Protein AF-A0A5C7JMJ5-F1 (afdb_monomer)

Radius of gyration: 15.21 Å; Cα contacts (8 Å, |Δi|>4): 411; chains: 1; bounding box: 37×45×38 Å

Solvent-accessible surface area (backbone atoms only — not comparable to full-atom values): 10132 Å² total; per-residue (Å²): 118,66,34,39,42,32,50,31,38,35,39,96,83,65,66,49,70,61,36,31,44,59,37,65,86,56,79,34,52,45,22,53,61,59,45,34,34,69,86,30,64,55,50,50,36,54,42,55,72,16,48,83,34,71,37,30,32,28,24,22,21,61,76,21,73,49,41,94,97,47,95,47,28,62,35,82,58,70,51,74,95,31,57,56,81,73,84,63,84,80,54,70,61,50,50,27,22,45,34,31,70,71,77,40,34,31,34,57,59,84,73,39,54,73,42,79,46,91,88,43,89,88,43,88,38,31,68,30,61,66,53,47,27,14,24,38,45,77,68,77,31,47,50,38,75,80,46,67,63,90,82,64,52,68,30,71,44,41,63,30,36,29,26,22,26,61,59,83,67,87,94,43,46,80,52,90,64,76,70,51,81,128

Sequence (182 aa):
MGQYYKPVILAKNKKTVLSFLYSHAYSNGLKLMEHSWIGNNLVRAFESLIFQNPQIVVWAGDYAEPCNGRKSNVYQRCIDKKEIKPTTELTDTDCRFVVNHTKKEFVDTTKVKQITAKWASGSDFRIHPLPLLTCEGCGQGGGDYFGKDKNKIIGTWARNLISVEPEAPIGYKEISFDLNEE

Mean predicted aligned error: 3.95 Å

Secondary structure (DSSP, 8-state):
-B--EEEEEE-TTSSSEEEE--GGGGT--SSHHHH-BTT-HHHHHHHHHHBTS-EEEEEEESSSPPPTTSSS-SGGG--GGGB--------TTTT-EEEETTTTEEEEGGGSPEEE-TTSTT-EEEB-HHHHHHEESTTSSBTS--SB-TT--TTTTTTEEEEEESSPPTTPEE-----B--

Foldseek 3Di:
DFKFWWKFFADPVLAHTQAIADQVVQPFDGFLQRQQWDPRPRVQQVQVVFQVNWTQIAGEIQPFDPDVPDPHTRVVNRDPVRYDGHPDGDDCLSQQWKAFPQQLEIEGQVQFDFADDPPDDPDRIGGHVVHQQAYGPAPPGPRGQPFDDPVPRGNVCHRTTIHGGSDDDPPGHYDDDHTDDD

pLDDT: mean 92.66, std 9.93, range [47.16, 98.88]

Structure (mmCIF, N/CA/C/O backbone):
data_AF-A0A5C7JMJ5-F1
#
_entry.id   AF-A0A5C7JMJ5-F1
#
loop_
_atom_site.group_PDB
_atom_site.id
_atom_site.type_symbol
_atom_site.label_atom_id
_atom_site.label_alt_id
_atom_site.label_comp_id
_atom_site.label_asym_id
_atom_site.label_entity_id
_atom_site.label_seq_id
_atom_site.pdbx_PDB_ins_code
_atom_site.Cartn_x
_atom_site.Cartn_y
_atom_site.Cartn_z
_atom_site.occupancy
_atom_site.B_iso_or_equiv
_atom_site.auth_seq_id
_atom_site.auth_comp_id
_atom_site.auth_asym_id
_atom_site.auth_atom_id
_atom_site.pdbx_PDB_model_num
ATOM 1 N N . MET A 1 1 ? 21.783 9.127 -3.530 1.00 77.31 1 MET A N 1
ATOM 2 C CA . MET A 1 1 ? 20.780 8.888 -4.593 1.00 77.31 1 MET A CA 1
ATOM 3 C C . MET A 1 1 ? 19.463 8.503 -3.920 1.00 77.31 1 MET A C 1
ATOM 5 O O . MET A 1 1 ? 19.511 8.053 -2.779 1.00 77.31 1 MET A O 1
ATOM 9 N N . GLY A 1 2 ? 18.311 8.803 -4.525 1.00 86.62 2 GLY A N 1
ATOM 10 C CA . GLY A 1 2 ? 16.996 8.531 -3.921 1.00 86.62 2 GLY 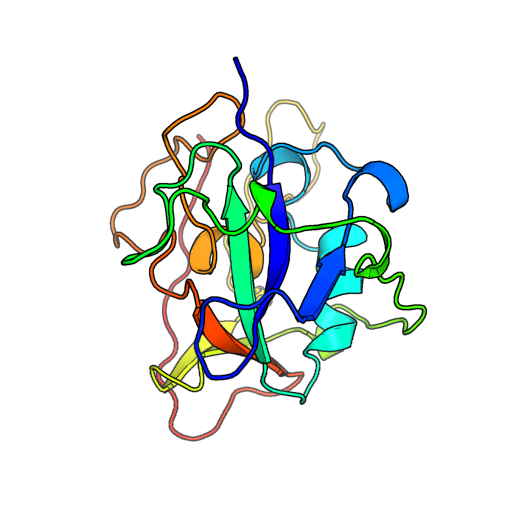A CA 1
ATOM 11 C C . GLY A 1 2 ? 16.448 7.169 -4.334 1.00 86.62 2 GLY A C 1
ATOM 12 O O . GLY A 1 2 ? 16.726 6.746 -5.453 1.00 86.62 2 GLY A O 1
ATOM 13 N N . GLN A 1 3 ? 15.680 6.528 -3.454 1.00 93.44 3 GLN A N 1
ATOM 14 C CA . GLN A 1 3 ? 14.969 5.287 -3.765 1.00 93.44 3 GLN A CA 1
ATOM 15 C C . GLN A 1 3 ? 13.607 5.601 -4.383 1.00 93.44 3 GLN A C 1
ATOM 17 O O . GLN A 1 3 ? 12.908 6.516 -3.943 1.00 93.44 3 GLN A O 1
ATOM 22 N N . TYR A 1 4 ? 13.217 4.835 -5.394 1.00 96.69 4 TYR A N 1
ATOM 23 C CA . TYR A 1 4 ? 11.947 4.986 -6.092 1.00 96.69 4 TYR A CA 1
ATOM 24 C C . TYR A 1 4 ? 10.978 3.876 -5.735 1.00 96.69 4 TYR A C 1
ATOM 26 O O . TYR A 1 4 ? 11.365 2.724 -5.557 1.00 96.69 4 TYR A O 1
ATOM 34 N N . TYR A 1 5 ? 9.695 4.222 -5.700 1.00 98.06 5 TYR A N 1
ATOM 35 C CA . TYR A 1 5 ? 8.632 3.311 -5.323 1.00 98.06 5 TYR A CA 1
ATOM 36 C C . TYR A 1 5 ? 7.563 3.206 -6.395 1.00 98.06 5 TYR A C 1
ATOM 38 O O . TYR A 1 5 ? 7.252 4.164 -7.103 1.00 98.06 5 TYR A O 1
ATOM 46 N N . LYS A 1 6 ? 6.982 2.012 -6.491 1.00 98.31 6 LYS A N 1
ATOM 47 C CA . LYS A 1 6 ? 5.759 1.750 -7.247 1.00 98.31 6 LYS A CA 1
ATOM 48 C C . LYS A 1 6 ? 4.774 1.023 -6.333 1.00 98.31 6 LYS A C 1
ATOM 50 O O . LYS A 1 6 ? 5.172 0.030 -5.723 1.00 98.31 6 LYS A O 1
ATOM 55 N N . PRO A 1 7 ? 3.511 1.456 -6.231 1.00 98.50 7 PRO A N 1
ATOM 56 C CA . PRO A 1 7 ? 2.473 0.654 -5.600 1.00 98.50 7 PRO A CA 1
ATOM 57 C C . PRO A 1 7 ? 2.050 -0.488 -6.527 1.00 98.50 7 PRO A C 1
ATOM 59 O O . PRO A 1 7 ? 1.824 -0.286 -7.723 1.00 98.50 7 PRO A O 1
ATOM 62 N N . VAL A 1 8 ? 1.979 -1.705 -5.992 1.00 98.81 8 VAL A N 1
ATOM 63 C CA . VAL A 1 8 ? 1.857 -2.937 -6.779 1.00 98.81 8 VAL A CA 1
ATOM 64 C C . VAL A 1 8 ? 0.823 -3.881 -6.176 1.00 98.81 8 VAL A C 1
ATOM 66 O O . VAL A 1 8 ? 0.834 -4.143 -4.973 1.00 98.81 8 VAL A O 1
ATOM 69 N N . ILE A 1 9 ? 0.005 -4.479 -7.045 1.00 98.81 9 ILE A N 1
ATOM 70 C CA . ILE A 1 9 ? -0.800 -5.663 -6.732 1.00 98.81 9 ILE A CA 1
ATOM 71 C C . ILE A 1 9 ? -0.051 -6.912 -7.202 1.00 98.81 9 ILE A C 1
ATOM 73 O O . ILE A 1 9 ? 0.390 -7.025 -8.353 1.00 98.81 9 ILE A O 1
ATOM 77 N N . LEU A 1 10 ? 0.098 -7.878 -6.301 1.00 98.50 10 LEU A N 1
ATOM 78 C CA . LEU A 1 10 ? 0.777 -9.145 -6.536 1.00 98.50 10 LEU A CA 1
ATOM 79 C C . LEU A 1 10 ? -0.212 -10.305 -6.683 1.00 98.50 10 LEU A C 1
ATOM 81 O O . LEU A 1 10 ? -1.296 -10.323 -6.109 1.00 98.50 10 LEU A O 1
ATOM 85 N N . ALA A 1 11 ? 0.212 -11.344 -7.399 1.00 98.00 11 ALA A N 1
ATOM 86 C CA . ALA A 1 11 ? -0.498 -12.616 -7.439 1.00 98.00 11 ALA A CA 1
ATOM 87 C C . ALA A 1 11 ? -0.388 -13.361 -6.098 1.00 98.00 11 ALA A C 1
ATOM 89 O O . ALA A 1 11 ? 0.499 -13.084 -5.289 1.00 98.00 11 ALA A O 1
ATOM 90 N N . LYS A 1 12 ? -1.208 -14.407 -5.914 1.00 96.94 12 LYS A N 1
ATOM 91 C CA . LYS A 1 12 ? -1.224 -15.270 -4.710 1.00 96.94 12 LYS A CA 1
ATOM 92 C C . LYS A 1 12 ? 0.148 -15.817 -4.298 1.00 96.94 12 LYS A C 1
ATOM 94 O O . LYS A 1 12 ? 0.401 -16.017 -3.117 1.00 96.94 12 LYS A O 1
ATOM 99 N N . ASN A 1 13 ? 1.062 -16.000 -5.252 1.00 95.19 13 ASN A N 1
ATOM 100 C CA . ASN A 1 13 ? 2.441 -16.422 -4.983 1.00 95.19 13 ASN A CA 1
ATOM 101 C C . ASN A 1 13 ? 3.329 -15.329 -4.348 1.00 95.19 13 ASN A C 1
ATOM 103 O O . ASN A 1 13 ? 4.524 -15.557 -4.161 1.00 95.19 13 ASN A O 1
ATOM 107 N N . LYS A 1 14 ? 2.775 -14.137 -4.086 1.00 96.12 14 LYS A N 1
ATOM 108 C CA . LYS A 1 14 ? 3.422 -12.955 -3.501 1.00 96.12 14 LYS A CA 1
ATOM 109 C C . LYS A 1 14 ? 4.677 -12.482 -4.239 1.00 96.12 14 LYS A C 1
ATOM 111 O O . LYS A 1 14 ? 5.494 -11.784 -3.653 1.00 96.12 14 LYS A O 1
ATOM 116 N N . LYS A 1 15 ? 4.876 -12.852 -5.508 1.00 94.69 15 LYS A N 1
ATOM 117 C CA . LYS A 1 15 ? 6.091 -12.524 -6.287 1.00 94.69 15 LYS A CA 1
ATOM 118 C C . LYS A 1 15 ? 5.784 -12.002 -7.688 1.00 94.69 15 LYS A C 1
ATOM 120 O O . LYS A 1 15 ? 6.554 -11.207 -8.232 1.00 94.69 15 LYS A O 1
ATOM 125 N N . THR A 1 16 ? 4.719 -12.486 -8.316 1.00 96.06 16 THR A N 1
ATOM 126 C CA . THR A 1 16 ? 4.314 -12.063 -9.660 1.00 96.06 16 THR A CA 1
ATOM 127 C C . THR A 1 16 ? 3.547 -10.748 -9.577 1.00 96.06 16 THR A C 1
ATOM 129 O O . THR A 1 16 ? 2.504 -10.699 -8.941 1.00 96.06 16 THR A O 1
ATOM 132 N N . VAL A 1 17 ? 4.057 -9.711 -10.244 1.00 97.94 17 VAL A N 1
ATOM 133 C CA . VAL A 1 17 ? 3.361 -8.428 -10.441 1.00 97.94 17 VAL A CA 1
ATOM 134 C C . VAL A 1 17 ? 2.138 -8.667 -11.321 1.00 97.94 17 VAL A C 1
ATOM 136 O O . VAL A 1 17 ? 2.303 -9.203 -12.422 1.00 97.94 17 VAL A O 1
ATOM 139 N N . LEU A 1 18 ? 0.950 -8.298 -10.850 1.00 98.12 18 LEU A N 1
ATOM 140 C CA . LEU A 1 18 ? -0.273 -8.286 -11.654 1.00 98.12 18 LEU A CA 1
ATOM 141 C C . LEU A 1 18 ? -0.466 -6.914 -12.286 1.00 98.12 18 LEU A C 1
ATOM 143 O O . LEU A 1 18 ? -0.559 -6.823 -13.507 1.00 98.12 18 LEU A O 1
ATOM 147 N N . SER A 1 19 ? -0.414 -5.870 -11.465 1.00 98.06 19 SER A N 1
ATOM 148 C CA . SER A 1 19 ? -0.549 -4.482 -11.892 1.00 98.06 19 SER A CA 1
ATOM 149 C C . SER A 1 19 ? 0.218 -3.539 -10.969 1.00 98.06 19 SER A C 1
ATOM 151 O O . SER A 1 19 ? 0.572 -3.909 -9.846 1.00 98.06 19 SER A O 1
ATOM 153 N N . PHE A 1 20 ? 0.506 -2.334 -11.453 1.00 98.50 20 PHE A N 1
ATOM 154 C CA . PHE A 1 20 ? 1.113 -1.259 -10.667 1.00 98.50 20 PHE A CA 1
ATOM 155 C C . PHE A 1 20 ? 0.661 0.112 -11.179 1.00 98.50 20 PHE A C 1
ATOM 157 O O . PHE A 1 20 ? 0.190 0.220 -12.311 1.00 98.50 20 PHE A O 1
ATOM 164 N N . LEU A 1 21 ? 0.829 1.151 -10.360 1.00 98.06 21 LEU A N 1
ATOM 165 C CA . LEU A 1 21 ? 0.682 2.547 -10.792 1.00 98.06 21 LEU A CA 1
ATOM 166 C C . LEU A 1 21 ? 2.056 3.216 -10.878 1.00 98.06 21 LEU A C 1
ATOM 168 O O . LEU A 1 21 ? 2.991 2.858 -10.159 1.00 98.06 21 LEU A O 1
ATOM 172 N N . TYR A 1 22 ? 2.169 4.209 -11.755 1.00 97.00 22 TYR A N 1
ATOM 173 C CA . TYR A 1 22 ? 3.376 5.009 -11.928 1.00 97.00 22 TYR A CA 1
ATOM 174 C C . TYR A 1 22 ? 3.148 6.448 -11.453 1.00 97.00 22 TYR A C 1
ATOM 176 O O . TYR A 1 22 ? 2.272 7.135 -11.972 1.00 97.00 22 TYR A O 1
ATOM 184 N N . SER A 1 23 ? 3.938 6.923 -10.485 1.00 94.81 23 SER A N 1
ATOM 185 C CA . SER A 1 23 ? 3.689 8.196 -9.786 1.00 94.81 23 SER A CA 1
ATOM 186 C C . SER A 1 23 ? 3.631 9.425 -10.698 1.00 94.81 23 SER A C 1
ATOM 188 O O . SER A 1 23 ? 2.765 10.280 -10.507 1.00 94.81 23 SER A O 1
ATOM 190 N N . HIS A 1 24 ? 4.475 9.503 -11.736 1.00 93.94 24 HIS A N 1
ATOM 191 C CA . HIS A 1 24 ? 4.445 10.641 -12.666 1.00 93.94 24 HIS A CA 1
ATOM 192 C C . HIS A 1 24 ? 3.161 10.698 -13.505 1.00 93.94 24 HIS A C 1
ATOM 194 O O . HIS A 1 24 ? 2.785 11.783 -13.936 1.00 93.94 24 HIS A O 1
ATOM 200 N N . ALA A 1 25 ? 2.444 9.581 -13.690 1.00 94.00 25 ALA A N 1
ATOM 201 C CA . ALA A 1 25 ? 1.128 9.606 -14.335 1.00 94.00 25 ALA A CA 1
ATOM 202 C C . ALA A 1 25 ? 0.082 10.390 -13.513 1.00 94.00 25 ALA A C 1
ATOM 204 O O . ALA A 1 25 ? -0.968 10.737 -14.043 1.00 94.00 25 ALA A O 1
ATOM 205 N N . TYR A 1 26 ? 0.391 10.685 -12.247 1.00 95.00 26 TYR A N 1
ATOM 206 C CA . TYR A 1 26 ? -0.436 11.436 -11.304 1.00 95.00 26 TYR A CA 1
ATOM 207 C C . TYR A 1 26 ? 0.241 12.735 -10.843 1.00 95.00 26 TYR A C 1
ATOM 209 O O . TYR A 1 26 ? -0.167 13.304 -9.835 1.00 95.00 26 TYR A O 1
ATOM 217 N N . SER A 1 27 ? 1.290 13.196 -11.536 1.00 94.94 27 SER A N 1
ATOM 218 C CA . SER A 1 27 ? 2.072 14.385 -11.157 1.00 94.94 27 SER A CA 1
ATOM 219 C C . SER A 1 27 ? 2.710 14.303 -9.759 1.00 94.94 27 SER A C 1
ATOM 221 O O . SER A 1 27 ? 2.877 15.319 -9.091 1.00 94.94 27 SER A O 1
ATOM 223 N N . ASN A 1 28 ? 3.081 13.097 -9.314 1.00 94.69 28 ASN A N 1
ATOM 224 C CA . ASN A 1 28 ? 3.746 12.865 -8.028 1.00 94.69 28 ASN A CA 1
ATOM 225 C C . ASN A 1 28 ? 5.204 12.456 -8.189 1.00 94.69 28 ASN A C 1
ATOM 227 O O . ASN A 1 28 ? 5.557 11.768 -9.146 1.00 94.69 28 ASN A O 1
ATOM 231 N N . GLY A 1 29 ? 6.017 12.779 -7.183 1.00 94.00 29 GLY A N 1
ATOM 232 C CA . GLY A 1 29 ? 7.375 12.262 -7.065 1.00 94.00 29 GLY A CA 1
ATOM 233 C C . GLY A 1 29 ? 7.427 10.743 -6.851 1.00 94.00 29 GLY A C 1
ATOM 234 O O . GLY A 1 29 ? 6.461 10.105 -6.415 1.00 94.00 29 GLY A O 1
ATOM 235 N N . LEU A 1 30 ? 8.566 10.145 -7.199 1.00 94.50 30 LEU A N 1
ATOM 236 C CA . LEU A 1 30 ? 8.779 8.696 -7.155 1.00 94.50 30 LEU A CA 1
ATOM 237 C C . LEU A 1 30 ? 9.229 8.190 -5.784 1.00 94.50 30 LEU A C 1
ATOM 239 O O . LEU A 1 30 ? 9.136 6.988 -5.534 1.00 94.50 30 LEU A O 1
ATOM 243 N N . LYS A 1 31 ? 9.739 9.058 -4.909 1.00 95.25 31 LYS A N 1
ATOM 244 C CA . LYS A 1 31 ? 10.222 8.642 -3.587 1.00 95.25 31 LYS A CA 1
ATOM 245 C C . LYS A 1 31 ? 9.052 8.472 -2.628 1.00 95.25 31 LYS A C 1
ATOM 247 O O . LYS A 1 31 ? 8.020 9.115 -2.801 1.00 95.25 31 LYS A O 1
ATOM 252 N N . LEU A 1 32 ? 9.215 7.620 -1.617 1.00 95.31 32 LEU A N 1
ATOM 253 C CA . LEU A 1 32 ? 8.123 7.197 -0.737 1.00 95.31 32 LEU A CA 1
ATOM 254 C C . LEU A 1 32 ? 7.359 8.386 -0.151 1.00 95.31 32 LEU A C 1
ATOM 256 O O . LEU A 1 32 ? 6.141 8.481 -0.297 1.00 95.31 32 LEU A O 1
ATOM 260 N N . MET A 1 33 ? 8.074 9.328 0.461 1.00 93.50 33 MET A N 1
ATOM 261 C CA . MET A 1 33 ? 7.445 10.449 1.160 1.00 93.50 33 MET A CA 1
ATOM 262 C C . MET A 1 33 ? 6.906 11.535 0.219 1.00 93.50 33 MET A C 1
ATOM 264 O O . MET A 1 33 ? 6.073 12.334 0.636 1.00 93.50 33 MET A O 1
ATOM 268 N N . GLU A 1 34 ? 7.275 11.524 -1.067 1.00 93.06 34 GLU A N 1
ATOM 269 C CA . GLU A 1 34 ? 6.775 12.491 -2.060 1.00 93.06 34 GLU A CA 1
ATOM 270 C C . GLU A 1 34 ? 5.288 12.264 -2.411 1.00 93.06 34 GLU A C 1
ATOM 272 O O . GLU A 1 34 ? 4.648 13.156 -2.964 1.00 93.06 34 GLU A O 1
ATOM 277 N N . HIS A 1 35 ? 4.717 11.101 -2.067 1.00 94.25 35 HIS A N 1
ATOM 278 C CA . HIS A 1 35 ? 3.297 10.782 -2.286 1.00 94.25 35 HIS A CA 1
ATOM 279 C C . HIS A 1 35 ? 2.590 10.138 -1.079 1.00 94.25 35 HIS A C 1
ATOM 281 O O . HIS A 1 35 ? 1.418 9.785 -1.172 1.00 94.25 35 HIS A O 1
ATOM 287 N N . SER A 1 36 ? 3.260 9.980 0.067 1.00 94.62 36 SER A N 1
ATOM 288 C CA . SER A 1 36 ? 2.699 9.278 1.235 1.00 94.62 36 SER A CA 1
ATOM 289 C C . SER A 1 36 ? 1.863 10.176 2.149 1.00 94.62 36 SER A C 1
ATOM 291 O O . SER A 1 36 ? 2.162 10.314 3.335 1.00 94.62 36 SER A O 1
ATOM 293 N N . TRP A 1 37 ? 0.795 10.778 1.623 1.00 92.94 37 TRP A N 1
ATOM 294 C CA . TRP A 1 37 ? -0.057 11.693 2.389 1.00 92.94 37 TRP A CA 1
ATOM 295 C C . TRP A 1 37 ? -1.553 11.562 2.111 1.00 92.94 37 TRP A C 1
ATOM 297 O O . TRP A 1 37 ? -1.966 11.161 1.026 1.00 92.94 37 TRP A O 1
ATOM 307 N N . ILE A 1 38 ? -2.372 11.833 3.132 1.00 92.38 38 ILE A N 1
ATOM 308 C CA . ILE A 1 38 ? -3.838 11.737 3.056 1.00 92.38 38 ILE A CA 1
ATOM 309 C C . ILE A 1 38 ? -4.372 12.771 2.062 1.00 92.38 38 ILE A C 1
ATOM 311 O O . ILE A 1 38 ? -4.121 13.960 2.229 1.00 92.38 38 ILE A O 1
ATOM 315 N N . GLY A 1 39 ? -5.124 12.321 1.055 1.00 90.00 39 GLY A N 1
ATOM 316 C CA . GLY A 1 39 ? -5.601 13.158 -0.053 1.00 90.00 39 GLY A CA 1
ATOM 317 C C . GLY A 1 39 ? -4.704 13.117 -1.297 1.00 90.00 39 GLY A C 1
ATOM 318 O O . GLY A 1 39 ? -5.032 13.732 -2.310 1.00 90.00 39 GLY A O 1
ATOM 319 N N . ASN A 1 40 ? -3.592 12.373 -1.260 1.00 94.00 40 ASN A N 1
ATOM 320 C CA . ASN A 1 40 ? -2.738 12.188 -2.426 1.00 94.00 40 ASN A CA 1
ATOM 321 C C . ASN A 1 40 ? -3.478 11.433 -3.544 1.00 94.00 40 ASN A C 1
ATOM 323 O O . ASN A 1 40 ? -3.990 10.334 -3.331 1.00 94.00 40 ASN A O 1
ATOM 327 N N . ASN A 1 41 ? -3.484 11.986 -4.757 1.00 95.62 41 ASN A N 1
ATOM 328 C CA . ASN A 1 41 ? -4.200 11.421 -5.905 1.00 95.62 41 ASN A CA 1
ATOM 329 C C . ASN A 1 41 ? -3.630 10.076 -6.403 1.00 95.62 41 ASN A C 1
ATOM 331 O O . ASN A 1 41 ? -4.410 9.237 -6.842 1.00 95.62 41 ASN A O 1
ATOM 335 N N . LEU A 1 42 ? -2.316 9.820 -6.309 1.00 97.38 42 LEU A N 1
ATOM 336 C CA . LEU A 1 42 ? -1.740 8.502 -6.624 1.00 97.38 42 LEU A CA 1
ATOM 337 C C . LEU A 1 42 ? -2.207 7.454 -5.612 1.00 97.38 42 LEU A C 1
ATOM 339 O O . LEU A 1 42 ? -2.590 6.350 -6.003 1.00 97.38 42 LEU A O 1
ATOM 343 N N . VAL A 1 43 ? -2.163 7.785 -4.318 1.00 97.62 43 VAL A N 1
ATOM 344 C CA . VAL A 1 43 ? -2.598 6.860 -3.263 1.00 97.62 43 VAL A CA 1
ATOM 345 C C . VAL A 1 43 ? -4.094 6.593 -3.387 1.00 97.62 43 VAL A C 1
ATOM 347 O O . VAL A 1 43 ? -4.478 5.431 -3.443 1.00 97.62 43 VAL A O 1
ATOM 350 N N . ARG A 1 44 ? -4.915 7.634 -3.571 1.00 97.12 44 ARG A N 1
ATOM 351 C CA . ARG A 1 44 ? -6.362 7.527 -3.823 1.00 97.12 44 ARG A CA 1
ATOM 352 C C . ARG A 1 44 ? -6.677 6.661 -5.046 1.00 97.12 44 ARG A C 1
ATOM 354 O O . ARG A 1 44 ? -7.558 5.804 -4.996 1.00 97.12 44 ARG A O 1
ATOM 361 N N . ALA A 1 45 ? -5.934 6.841 -6.137 1.00 97.81 45 ALA A N 1
ATOM 362 C CA . ALA A 1 45 ? -6.074 6.010 -7.325 1.00 97.81 45 ALA A CA 1
ATOM 363 C C . ALA A 1 45 ? -5.753 4.540 -7.017 1.00 97.81 45 ALA A C 1
ATOM 365 O O . ALA A 1 45 ? -6.504 3.652 -7.415 1.00 97.81 45 ALA A O 1
ATOM 366 N N . PHE A 1 46 ? -4.685 4.260 -6.266 1.00 98.50 46 PHE A N 1
ATOM 367 C CA . PHE A 1 46 ? -4.361 2.892 -5.863 1.00 98.50 46 PHE A CA 1
ATOM 368 C C . PHE A 1 46 ? -5.415 2.287 -4.926 1.00 98.50 46 PHE A C 1
ATOM 370 O O . PHE A 1 46 ? -5.787 1.128 -5.092 1.00 98.50 46 PHE A O 1
ATOM 377 N N . GLU A 1 47 ? -5.926 3.070 -3.977 1.00 98.50 47 GLU A N 1
ATOM 378 C CA . GLU A 1 47 ? -7.003 2.678 -3.067 1.00 98.50 47 GLU A CA 1
ATOM 379 C C . GLU A 1 47 ? -8.250 2.211 -3.816 1.00 98.50 47 GLU A C 1
ATOM 381 O O . GLU A 1 47 ? -8.836 1.202 -3.438 1.00 98.50 47 GLU A O 1
ATOM 386 N N . SER A 1 48 ? -8.597 2.851 -4.936 1.00 98.06 48 SER A N 1
ATOM 387 C CA . SER A 1 48 ? -9.739 2.429 -5.758 1.00 98.06 48 SER A CA 1
ATOM 388 C C . SER A 1 48 ? -9.648 0.996 -6.292 1.00 98.06 48 SER A C 1
ATOM 390 O O . SER A 1 48 ? -10.668 0.357 -6.535 1.00 98.06 48 SER A O 1
ATOM 392 N N . LEU A 1 49 ? -8.436 0.449 -6.421 1.00 98.25 49 LEU A N 1
ATOM 393 C CA . LEU A 1 49 ? -8.224 -0.936 -6.846 1.00 98.25 49 LEU A CA 1
ATOM 394 C C . LEU A 1 49 ? -8.491 -1.947 -5.728 1.00 98.25 49 LEU A C 1
ATOM 396 O O . LEU A 1 49 ? -8.708 -3.130 -6.006 1.00 98.25 49 LEU A O 1
ATOM 400 N N . ILE A 1 50 ? -8.417 -1.492 -4.476 1.00 98.56 50 ILE A N 1
ATOM 401 C CA . ILE A 1 50 ? -8.498 -2.321 -3.270 1.00 98.56 50 ILE A CA 1
ATOM 402 C C . ILE A 1 50 ? -9.676 -1.942 -2.363 1.00 98.56 50 ILE A C 1
ATOM 404 O O . ILE A 1 50 ? -9.826 -2.510 -1.282 1.00 98.56 50 ILE A O 1
ATOM 408 N N . PHE A 1 51 ? -10.517 -1.001 -2.788 1.00 98.50 51 PHE A N 1
ATOM 409 C CA . PHE A 1 51 ? -11.729 -0.601 -2.084 1.00 98.50 51 PHE A CA 1
ATOM 410 C C . PHE A 1 51 ? -12.713 -1.767 -2.030 1.00 98.50 51 PHE A C 1
ATOM 412 O O . PHE A 1 51 ? -13.139 -2.270 -3.071 1.00 98.50 51 PHE A O 1
ATOM 419 N N . GLN A 1 52 ? -12.990 -2.246 -0.813 1.00 97.94 52 GLN A N 1
ATOM 420 C CA . GLN A 1 52 ? -13.811 -3.436 -0.531 1.00 97.94 52 GLN A CA 1
ATOM 421 C C . GLN A 1 52 ? -13.404 -4.683 -1.336 1.00 97.94 52 GLN A C 1
ATOM 423 O O . GLN A 1 52 ? -14.183 -5.613 -1.555 1.00 97.94 52 GLN A O 1
ATOM 428 N N . ASN A 1 53 ? -12.155 -4.705 -1.802 1.00 98.00 53 ASN A N 1
ATOM 429 C CA . ASN A 1 53 ? -11.612 -5.720 -2.687 1.00 98.00 53 ASN A CA 1
ATOM 430 C C . ASN A 1 53 ? -10.204 -6.081 -2.204 1.00 98.00 53 ASN A C 1
ATOM 432 O O . ASN A 1 53 ? -9.223 -5.513 -2.683 1.00 98.00 53 ASN A O 1
ATOM 436 N N . PRO A 1 54 ? -10.069 -7.010 -1.246 1.00 98.44 54 PRO A N 1
ATOM 437 C CA . PRO A 1 54 ? -8.775 -7.329 -0.659 1.00 98.44 54 PRO A CA 1
ATOM 438 C C . PRO A 1 54 ? -7.764 -7.858 -1.690 1.00 98.44 54 PRO A C 1
ATOM 440 O O . PRO A 1 54 ? -8.005 -8.870 -2.352 1.00 98.44 54 PRO A O 1
ATOM 443 N N . GLN A 1 55 ? -6.595 -7.219 -1.793 1.00 98.81 55 GLN A N 1
ATOM 444 C CA . GLN A 1 55 ? -5.522 -7.573 -2.736 1.00 98.81 55 GLN A CA 1
ATOM 445 C C . GLN A 1 55 ? -4.170 -7.737 -2.039 1.00 98.81 55 GLN A C 1
ATOM 447 O O . GLN A 1 55 ? -3.948 -7.230 -0.946 1.00 98.81 55 GLN A O 1
ATOM 452 N N . ILE A 1 56 ? -3.231 -8.457 -2.662 1.00 98.81 56 ILE A N 1
ATOM 453 C CA . ILE A 1 56 ? -1.874 -8.594 -2.113 1.00 98.81 56 ILE A CA 1
ATOM 454 C C . ILE A 1 56 ? -1.066 -7.359 -2.504 1.00 98.81 56 ILE A C 1
ATOM 456 O O . ILE A 1 56 ? -0.596 -7.266 -3.637 1.00 98.81 56 ILE A O 1
ATOM 460 N N . VAL A 1 57 ? -0.896 -6.432 -1.565 1.00 98.75 57 VAL A N 1
ATOM 461 C CA . VAL A 1 57 ? -0.326 -5.102 -1.826 1.00 98.75 57 VAL A CA 1
ATOM 462 C C . VAL A 1 57 ? 1.139 -5.021 -1.413 1.00 98.75 57 VAL A C 1
ATOM 464 O O . VAL A 1 57 ? 1.550 -5.579 -0.393 1.00 98.75 57 VAL A O 1
ATOM 467 N N . VAL A 1 58 ? 1.938 -4.302 -2.199 1.00 98.62 58 VAL A N 1
ATOM 468 C CA . VAL A 1 58 ? 3.276 -3.856 -1.802 1.00 98.62 58 VAL A CA 1
ATOM 469 C C . VAL A 1 58 ? 3.607 -2.498 -2.420 1.00 98.62 58 VAL A C 1
ATOM 471 O O . VAL A 1 58 ? 3.378 -2.283 -3.608 1.00 98.62 58 VAL A O 1
ATOM 474 N N . TRP A 1 59 ? 4.196 -1.604 -1.630 1.00 98.56 59 TRP A N 1
ATOM 475 C CA . TRP A 1 59 ? 4.893 -0.418 -2.124 1.00 98.56 59 TRP A CA 1
ATOM 476 C C . TRP A 1 59 ? 6.342 -0.808 -2.429 1.00 98.56 59 TRP A C 1
ATOM 478 O O . TRP A 1 59 ? 7.214 -0.822 -1.563 1.00 98.56 59 TRP A O 1
ATOM 488 N N . ALA A 1 60 ? 6.595 -1.245 -3.655 1.00 98.19 60 ALA A N 1
ATOM 489 C CA . ALA A 1 60 ? 7.871 -1.835 -4.027 1.00 98.19 60 ALA A CA 1
ATOM 490 C C . ALA A 1 60 ? 8.936 -0.752 -4.218 1.00 98.19 60 ALA A C 1
ATOM 492 O O . ALA A 1 60 ? 8.784 0.057 -5.128 1.00 98.19 60 ALA A O 1
ATOM 493 N N . GLY A 1 61 ? 10.000 -0.767 -3.413 1.00 97.88 61 GLY A N 1
ATOM 494 C CA . GLY A 1 61 ? 11.193 0.059 -3.607 1.00 97.88 61 GLY A CA 1
ATOM 495 C C . GLY A 1 61 ? 12.170 -0.534 -4.626 1.00 97.88 61 GLY A C 1
ATOM 496 O O . GLY A 1 61 ? 12.297 -1.758 -4.730 1.00 97.88 61 GLY A O 1
ATOM 497 N N . ASP A 1 62 ? 12.876 0.308 -5.380 1.00 96.94 62 ASP A N 1
ATOM 498 C CA . ASP A 1 62 ? 13.853 -0.134 -6.381 1.00 96.94 62 ASP A CA 1
ATOM 499 C C . ASP A 1 62 ? 15.169 -0.644 -5.783 1.00 96.94 62 ASP A C 1
ATOM 501 O O . ASP A 1 62 ? 15.791 -1.510 -6.405 1.00 96.94 62 ASP A O 1
ATOM 505 N N . TYR A 1 63 ? 15.538 -0.223 -4.567 1.00 95.88 63 TYR A N 1
ATOM 506 C CA . TYR A 1 63 ? 16.678 -0.800 -3.832 1.00 95.88 63 TYR A CA 1
ATOM 507 C C . TYR A 1 63 ? 16.289 -1.986 -2.943 1.00 95.88 63 TYR A C 1
ATOM 509 O O . TYR A 1 63 ? 17.160 -2.632 -2.374 1.00 95.88 63 TYR A O 1
ATOM 517 N N . ALA A 1 64 ? 14.999 -2.335 -2.855 1.00 96.12 64 ALA A N 1
ATOM 518 C CA . ALA A 1 64 ? 14.566 -3.486 -2.072 1.00 96.12 64 ALA A CA 1
ATOM 519 C C . ALA A 1 64 ? 15.278 -4.777 -2.512 1.00 96.12 64 ALA A C 1
ATOM 521 O O . ALA A 1 64 ? 15.552 -4.986 -3.699 1.00 96.12 64 ALA A O 1
ATOM 522 N N . GLU A 1 65 ? 15.502 -5.678 -1.557 1.00 94.88 65 GLU A N 1
ATOM 523 C CA . GLU A 1 65 ? 16.161 -6.956 -1.812 1.00 94.88 65 GLU A CA 1
ATOM 524 C C . GLU A 1 65 ? 15.428 -7.791 -2.881 1.00 94.88 65 GLU A C 1
ATOM 526 O O . GLU A 1 65 ? 14.187 -7.775 -2.971 1.00 94.88 65 GLU A O 1
ATOM 531 N N . PRO A 1 66 ? 16.159 -8.574 -3.695 1.00 95.19 66 PRO A N 1
ATOM 532 C CA . PRO A 1 66 ? 15.550 -9.522 -4.611 1.00 95.19 66 PRO A CA 1
ATOM 533 C C . PRO A 1 66 ? 14.601 -10.489 -3.899 1.00 95.19 66 PRO A C 1
ATOM 535 O O . PRO A 1 66 ? 14.829 -10.941 -2.777 1.00 95.19 66 PRO A O 1
ATOM 538 N N . CYS A 1 67 ? 13.518 -10.875 -4.575 1.00 91.38 67 CYS A N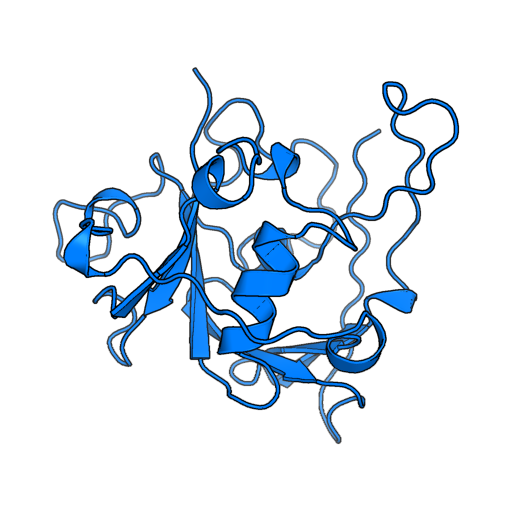 1
ATOM 539 C CA . CYS A 1 67 ? 12.619 -11.872 -3.999 1.00 91.38 67 CYS A CA 1
ATOM 540 C C . CYS A 1 67 ? 13.327 -13.226 -3.892 1.00 91.38 67 CYS A C 1
ATOM 542 O O . CYS A 1 67 ? 13.953 -13.658 -4.856 1.00 91.38 67 CYS A O 1
ATOM 544 N N . ASN A 1 68 ? 13.110 -13.957 -2.793 1.00 89.00 68 ASN A N 1
ATOM 545 C CA . ASN A 1 68 ? 13.681 -15.294 -2.614 1.00 89.00 68 ASN A CA 1
ATOM 546 C C . ASN A 1 68 ? 13.452 -16.191 -3.853 1.00 89.00 68 ASN A C 1
ATOM 548 O O . ASN A 1 68 ? 12.314 -16.343 -4.328 1.00 89.00 68 ASN A O 1
ATOM 552 N N . GLY A 1 69 ? 14.536 -16.767 -4.378 1.00 89.50 69 GLY A N 1
ATOM 553 C CA . GLY A 1 69 ? 14.551 -17.580 -5.595 1.00 89.50 69 GLY A CA 1
ATOM 554 C C . GLY A 1 69 ? 14.499 -16.782 -6.905 1.00 89.50 69 GLY A C 1
ATOM 555 O O . GLY A 1 69 ? 14.169 -17.349 -7.944 1.00 89.50 69 GLY A O 1
ATOM 556 N N . ARG A 1 70 ? 14.762 -15.469 -6.885 1.00 91.06 70 ARG A N 1
ATOM 557 C CA . ARG A 1 70 ? 14.838 -14.603 -8.073 1.00 91.06 70 ARG A CA 1
ATOM 558 C C . ARG A 1 70 ? 16.016 -13.638 -7.960 1.00 91.06 70 ARG A C 1
ATOM 560 O O . ARG A 1 70 ? 16.361 -13.202 -6.874 1.00 91.06 70 ARG A O 1
ATOM 567 N N . LYS A 1 71 ? 16.576 -13.246 -9.108 1.00 93.56 71 LYS A N 1
ATOM 568 C CA . LYS A 1 71 ? 17.631 -12.217 -9.202 1.00 93.56 71 LYS A CA 1
ATOM 569 C C . LYS A 1 71 ? 17.097 -10.778 -9.168 1.00 93.56 71 LYS A C 1
ATOM 571 O O . LYS A 1 71 ? 17.886 -9.848 -9.207 1.00 93.56 71 LYS A O 1
ATOM 576 N N . SER A 1 72 ? 15.774 -10.600 -9.151 1.00 95.06 72 SER A N 1
ATOM 577 C CA . SER A 1 72 ? 15.123 -9.288 -9.191 1.00 95.06 72 SER A CA 1
ATOM 578 C C . SER A 1 72 ? 14.171 -9.062 -8.023 1.00 95.06 72 SER A C 1
ATOM 580 O O . SER A 1 72 ? 13.556 -10.007 -7.504 1.00 95.06 72 SER A O 1
ATOM 582 N N . ASN A 1 73 ? 13.994 -7.799 -7.644 1.00 96.44 73 ASN A N 1
ATOM 583 C CA . ASN A 1 73 ? 12.967 -7.365 -6.696 1.00 96.44 73 ASN A CA 1
ATOM 584 C C . ASN A 1 73 ? 11.615 -7.126 -7.401 1.00 96.44 73 ASN A C 1
ATOM 586 O O . ASN A 1 73 ? 11.433 -7.473 -8.574 1.00 96.44 73 ASN A O 1
ATOM 590 N N . VAL A 1 74 ? 10.607 -6.640 -6.670 1.00 97.56 74 VAL A N 1
ATOM 591 C CA . VAL A 1 74 ? 9.270 -6.389 -7.240 1.00 97.56 74 VAL A CA 1
ATOM 592 C C . VAL A 1 74 ? 9.281 -5.192 -8.189 1.00 97.56 74 VAL A C 1
ATOM 594 O O . VAL A 1 74 ? 8.707 -5.295 -9.276 1.00 97.56 74 VAL A O 1
ATOM 597 N N . TYR A 1 75 ? 9.963 -4.106 -7.823 1.00 97.31 75 TYR A N 1
ATOM 598 C CA . TYR A 1 75 ? 10.027 -2.879 -8.616 1.00 97.31 75 TYR A CA 1
ATOM 599 C C . TYR A 1 75 ? 10.557 -3.152 -10.028 1.00 97.31 75 TYR A C 1
ATOM 601 O O . TYR A 1 75 ? 9.911 -2.809 -11.017 1.00 97.31 75 TYR A O 1
ATOM 609 N N . GLN A 1 76 ? 11.672 -3.881 -10.131 1.00 96.69 76 GLN A N 1
ATOM 610 C CA . GLN A 1 76 ? 12.316 -4.250 -11.398 1.00 96.69 76 GLN A CA 1
ATOM 611 C C . GLN A 1 76 ? 11.428 -5.100 -12.323 1.00 96.69 76 GLN A C 1
ATOM 613 O O . GLN A 1 76 ? 11.713 -5.234 -13.510 1.00 96.69 76 GLN A O 1
ATOM 618 N N . ARG A 1 77 ? 10.354 -5.707 -11.802 1.00 96.12 77 ARG A N 1
ATOM 619 C CA . ARG A 1 77 ? 9.408 -6.525 -12.581 1.00 96.12 77 ARG A CA 1
ATOM 620 C C . ARG A 1 77 ? 8.131 -5.781 -12.976 1.00 96.12 77 ARG A C 1
ATOM 622 O O . ARG A 1 77 ? 7.245 -6.391 -13.584 1.00 96.12 77 ARG A O 1
ATOM 629 N N . CYS A 1 78 ? 8.021 -4.502 -12.630 1.00 96.00 78 CYS A N 1
ATOM 630 C CA . CYS A 1 78 ? 6.943 -3.624 -13.069 1.00 96.00 78 CYS A CA 1
ATOM 631 C C . CYS A 1 78 ? 7.216 -3.168 -14.508 1.00 96.00 78 CYS A C 1
ATOM 633 O O . CYS A 1 78 ? 7.881 -2.160 -14.727 1.00 96.00 78 CYS A O 1
ATOM 635 N N . ILE A 1 79 ? 6.736 -3.962 -15.465 1.00 93.19 79 ILE A N 1
ATOM 636 C CA . ILE A 1 79 ? 6.848 -3.721 -16.911 1.00 93.19 79 ILE A CA 1
ATOM 637 C C . ILE A 1 79 ? 5.627 -2.960 -17.434 1.00 93.19 79 ILE A C 1
ATOM 639 O O . ILE A 1 79 ? 4.512 -3.324 -17.075 1.00 93.19 79 ILE A O 1
ATOM 643 N N . ASP A 1 80 ? 5.818 -1.989 -18.325 1.00 88.00 80 ASP A N 1
ATOM 644 C CA . ASP A 1 80 ? 4.808 -0.993 -18.741 1.00 88.00 80 ASP A CA 1
ATOM 645 C C . ASP A 1 80 ? 3.436 -1.571 -19.109 1.00 88.00 80 ASP A C 1
ATOM 647 O O . ASP A 1 80 ? 2.408 -1.023 -18.735 1.00 88.00 80 ASP A O 1
ATOM 651 N N . LYS A 1 81 ? 3.385 -2.752 -19.737 1.00 92.31 81 LYS A N 1
ATOM 652 C CA . LYS A 1 81 ? 2.118 -3.436 -20.070 1.00 92.31 81 LYS A CA 1
ATOM 653 C C . LYS A 1 81 ? 1.236 -3.811 -18.865 1.00 92.31 81 LYS A C 1
ATOM 655 O O . LYS A 1 81 ? 0.133 -4.310 -19.056 1.00 92.31 81 LYS A O 1
ATOM 660 N N . LYS A 1 82 ? 1.760 -3.698 -17.644 1.00 93.62 82 LYS A N 1
ATOM 661 C CA . LYS A 1 82 ? 1.052 -3.940 -16.377 1.00 93.62 82 LYS A CA 1
ATOM 662 C C . LYS A 1 82 ? 0.742 -2.647 -15.624 1.00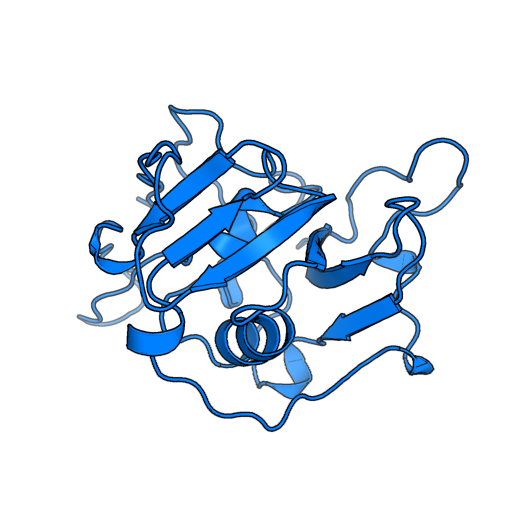 93.62 82 LYS A C 1
ATOM 664 O O . LYS A 1 82 ? 0.179 -2.719 -14.532 1.00 93.62 82 LYS A O 1
ATOM 669 N N . GLU A 1 83 ? 1.148 -1.497 -16.153 1.00 96.62 83 GLU A N 1
ATOM 670 C CA . GLU A 1 83 ? 0.718 -0.216 -15.612 1.00 96.62 83 GLU A CA 1
ATOM 671 C C . GLU A 1 83 ? -0.791 -0.087 -15.813 1.00 96.62 83 GLU A C 1
ATOM 673 O O . GLU A 1 83 ? -1.311 -0.385 -16.890 1.00 96.62 83 GLU A O 1
ATOM 678 N N . ILE A 1 84 ? -1.497 0.343 -14.772 1.00 97.06 84 ILE A N 1
ATOM 679 C CA . ILE A 1 84 ? -2.929 0.627 -14.846 1.00 97.06 84 ILE A CA 1
ATOM 680 C C . ILE A 1 84 ? -3.222 2.029 -14.324 1.00 97.06 84 ILE A C 1
ATOM 682 O O . ILE A 1 84 ? -2.518 2.557 -13.461 1.00 97.06 84 ILE A O 1
ATOM 686 N N . LYS A 1 85 ? -4.285 2.626 -14.861 1.00 95.69 85 LYS A N 1
ATOM 687 C CA . LYS A 1 85 ? -4.756 3.969 -14.517 1.00 95.69 85 LYS A CA 1
ATOM 688 C C . LYS A 1 85 ? -6.235 3.886 -14.148 1.00 95.69 85 LYS A C 1
ATOM 690 O O . LYS A 1 85 ? -7.074 4.028 -15.037 1.00 95.69 85 LYS A O 1
ATOM 695 N N . PRO A 1 86 ? -6.564 3.530 -12.895 1.00 93.62 86 PRO A N 1
ATOM 696 C CA . PRO A 1 86 ? -7.950 3.505 -12.457 1.00 93.62 86 PRO A CA 1
ATOM 697 C C . PRO A 1 86 ? -8.602 4.879 -12.616 1.00 93.62 86 PRO A C 1
ATOM 699 O O . PRO A 1 86 ? -7.969 5.910 -12.403 1.00 93.62 86 PRO A O 1
ATOM 702 N N . THR A 1 87 ? -9.877 4.866 -12.993 1.00 91.06 87 THR A N 1
ATOM 703 C CA . THR A 1 87 ? -10.706 6.064 -13.197 1.00 91.06 87 THR A CA 1
ATOM 704 C C . THR A 1 87 ? -11.798 6.198 -12.138 1.00 91.06 87 THR A C 1
ATOM 706 O O . THR A 1 87 ? -12.630 7.092 -12.226 1.00 91.06 87 THR A O 1
ATOM 709 N N . THR A 1 88 ? -11.848 5.274 -11.176 1.00 92.25 88 THR A N 1
ATOM 710 C CA . THR A 1 88 ? -12.835 5.283 -10.098 1.00 92.25 88 THR A CA 1
ATOM 711 C C . THR A 1 88 ? -12.471 6.364 -9.091 1.00 92.25 88 THR A C 1
ATOM 713 O O . THR A 1 88 ? -11.371 6.363 -8.538 1.00 92.25 88 THR A O 1
ATOM 716 N N . GLU A 1 89 ? -13.408 7.273 -8.850 1.00 91.31 89 GLU A N 1
ATOM 717 C CA . GLU A 1 89 ? -13.270 8.329 -7.854 1.00 91.31 89 GLU A CA 1
ATOM 718 C C . GLU A 1 89 ? -13.817 7.843 -6.512 1.00 91.31 89 GLU A C 1
ATOM 720 O O . GLU A 1 89 ? -14.920 7.304 -6.441 1.00 91.31 89 GLU A O 1
ATOM 725 N N . LEU A 1 90 ? -13.024 8.023 -5.458 1.00 94.00 90 LEU A N 1
ATOM 726 C CA . LEU A 1 90 ? -13.388 7.708 -4.080 1.00 94.00 90 LEU A CA 1
ATOM 727 C C . LEU A 1 90 ? -13.159 8.933 -3.200 1.00 94.00 90 LEU A C 1
ATOM 729 O O . LEU A 1 90 ? -12.309 9.780 -3.483 1.00 94.00 90 LEU A O 1
ATOM 733 N N . THR A 1 91 ? -13.901 8.998 -2.108 1.00 93.69 91 THR A N 1
ATOM 734 C CA . THR A 1 91 ? -13.778 10.027 -1.078 1.00 93.69 91 THR A CA 1
ATOM 735 C C . THR A 1 91 ? -12.918 9.542 0.090 1.00 93.69 91 THR A C 1
ATOM 737 O O . THR A 1 91 ? -12.645 8.350 0.239 1.00 93.69 91 THR A O 1
ATOM 740 N N . ASP A 1 92 ? -12.512 10.460 0.969 1.00 91.00 92 ASP A N 1
ATOM 741 C CA . ASP A 1 92 ? -11.818 10.106 2.215 1.00 91.00 92 ASP A CA 1
ATOM 742 C C . ASP A 1 92 ? -12.673 9.210 3.124 1.00 91.00 92 ASP A C 1
ATOM 744 O O . ASP A 1 92 ? -12.136 8.366 3.840 1.00 91.00 92 ASP A O 1
ATOM 748 N N . THR A 1 93 ? -13.999 9.363 3.082 1.00 94.00 93 THR A N 1
ATOM 749 C CA . THR A 1 93 ? -14.930 8.513 3.832 1.00 94.00 93 THR A CA 1
ATOM 750 C C . THR A 1 93 ? -14.996 7.095 3.285 1.00 94.00 93 THR A C 1
ATOM 752 O O . THR A 1 93 ? -15.103 6.169 4.082 1.00 94.00 93 THR A O 1
ATOM 755 N N . ASP A 1 94 ? -14.866 6.911 1.968 1.00 96.56 94 ASP A N 1
ATOM 756 C CA . ASP A 1 94 ? -14.867 5.579 1.350 1.00 96.56 94 ASP A CA 1
ATOM 757 C C . ASP A 1 94 ? -13.633 4.766 1.763 1.00 96.56 94 ASP A C 1
ATOM 759 O O . ASP A 1 94 ? -13.721 3.563 1.992 1.00 96.56 94 ASP A O 1
ATOM 763 N N . CYS A 1 95 ? -12.478 5.418 1.916 1.00 96.25 95 CYS A N 1
ATOM 764 C CA . CYS A 1 95 ? -11.220 4.745 2.259 1.00 96.25 95 CYS A CA 1
ATOM 765 C C . CYS A 1 95 ? -10.745 5.037 3.684 1.00 96.25 95 CYS A C 1
ATOM 767 O O . CYS A 1 95 ? -9.542 5.039 3.957 1.00 96.25 95 CYS A O 1
ATOM 769 N N . ARG A 1 96 ? -11.670 5.309 4.608 1.00 97.25 96 ARG A N 1
ATOM 770 C CA . ARG A 1 96 ? -11.319 5.697 5.977 1.00 97.25 96 ARG A CA 1
ATOM 771 C C . ARG A 1 96 ? -10.426 4.664 6.666 1.00 97.25 96 ARG A C 1
ATOM 773 O O . ARG A 1 96 ? -9.491 5.046 7.377 1.00 97.25 96 ARG A O 1
ATOM 780 N N . PHE A 1 97 ? -10.719 3.381 6.498 1.00 98.62 97 PHE A N 1
ATOM 781 C CA . PHE A 1 97 ? -10.010 2.306 7.178 1.00 98.62 97 PHE A CA 1
ATOM 782 C C . PHE A 1 97 ? -9.091 1.573 6.211 1.00 98.62 97 PHE A C 1
ATOM 784 O O . PHE A 1 97 ? -9.554 1.008 5.227 1.00 98.62 97 PHE A O 1
ATOM 791 N N . VAL A 1 98 ? -7.792 1.519 6.520 1.00 98.69 98 VAL A N 1
ATOM 792 C CA . VAL A 1 98 ? -6.852 0.632 5.818 1.00 98.69 98 VAL A CA 1
ATOM 793 C C . VAL A 1 98 ? -6.800 -0.686 6.574 1.00 98.69 98 VAL A C 1
ATOM 795 O O . VAL A 1 98 ? -6.412 -0.720 7.744 1.00 98.69 98 VAL A O 1
ATOM 798 N N . VAL A 1 99 ? -7.192 -1.772 5.917 1.00 98.88 99 VAL A N 1
ATOM 799 C CA . VAL A 1 99 ? -7.447 -3.060 6.567 1.00 98.88 99 VAL A CA 1
ATOM 800 C C . VAL A 1 99 ? -6.452 -4.106 6.093 1.00 98.88 99 VAL A C 1
ATOM 802 O O . VAL A 1 99 ? -6.271 -4.318 4.900 1.00 98.88 99 VAL A O 1
ATOM 805 N N . ASN A 1 100 ? -5.830 -4.814 7.034 1.00 98.81 100 ASN A N 1
ATOM 806 C CA . ASN A 1 100 ? -4.996 -5.979 6.776 1.00 98.81 100 ASN A CA 1
ATOM 807 C C . ASN A 1 100 ? -5.724 -7.263 7.183 1.00 98.81 100 ASN A C 1
ATOM 809 O O . ASN A 1 100 ? -5.753 -7.654 8.351 1.00 98.81 100 ASN A O 1
ATOM 813 N N . HIS A 1 101 ? -6.235 -7.989 6.193 1.00 98.62 101 HIS A N 1
ATOM 814 C CA . HIS A 1 101 ? -6.942 -9.257 6.386 1.00 98.62 101 HIS A CA 1
ATOM 815 C C . HIS A 1 101 ? -6.023 -10.428 6.728 1.00 98.62 101 HIS A C 1
ATOM 817 O O . HIS A 1 101 ? -6.476 -11.425 7.285 1.00 98.62 101 HIS A O 1
ATOM 823 N N . THR A 1 102 ? -4.728 -10.334 6.409 1.00 98.50 102 THR A N 1
ATOM 824 C CA . THR A 1 102 ? -3.758 -11.378 6.778 1.00 98.50 102 THR A CA 1
ATOM 825 C C . THR A 1 102 ? -3.491 -11.372 8.278 1.00 98.50 102 THR A C 1
ATOM 827 O O . THR A 1 102 ? -3.426 -12.436 8.888 1.00 98.50 102 THR A O 1
ATOM 830 N N . LYS A 1 103 ? -3.355 -10.183 8.874 1.00 98.44 103 LYS A N 1
ATOM 831 C CA . LYS A 1 103 ? -3.087 -10.021 10.310 1.00 98.44 103 LYS A CA 1
ATOM 832 C C . LYS A 1 103 ? -4.337 -9.780 11.155 1.00 98.44 103 LYS A C 1
ATOM 834 O O . LYS A 1 103 ? -4.253 -9.863 12.374 1.00 98.44 103 LYS A O 1
ATOM 839 N N . LYS A 1 104 ? -5.483 -9.523 10.516 1.00 98.50 104 LYS A N 1
ATOM 840 C CA . LYS A 1 104 ? -6.721 -9.050 11.156 1.00 98.50 104 LYS A CA 1
ATOM 841 C C . LYS A 1 104 ? -6.501 -7.754 11.942 1.00 98.50 104 LYS A C 1
ATOM 843 O O . LYS A 1 104 ? -6.919 -7.620 13.090 1.00 98.50 104 LYS A O 1
ATOM 848 N N . GLU A 1 105 ? -5.822 -6.811 11.299 1.00 98.56 105 GLU A N 1
ATOM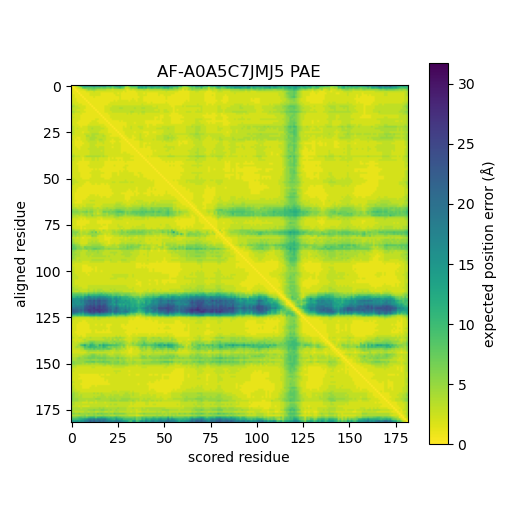 849 C CA . GLU A 1 105 ? -5.493 -5.493 11.843 1.00 98.56 105 GLU A CA 1
ATOM 850 C C . GLU A 1 105 ? -6.086 -4.395 10.957 1.00 98.56 105 GLU A C 1
ATOM 852 O O . GLU A 1 105 ? -6.306 -4.621 9.767 1.00 98.56 105 GLU A O 1
ATOM 857 N N . PHE A 1 106 ? -6.325 -3.206 11.504 1.00 98.62 106 PHE A N 1
ATOM 858 C CA . PHE A 1 106 ? -6.712 -2.039 10.711 1.00 98.62 106 PHE A CA 1
ATOM 859 C C . PHE A 1 106 ? -6.155 -0.736 11.291 1.00 98.62 106 PHE A C 1
ATOM 861 O O . PHE A 1 106 ? -5.797 -0.671 12.468 1.00 98.62 106 PHE A O 1
ATOM 868 N N . VAL A 1 107 ? -6.101 0.300 10.454 1.00 98.31 107 VAL A N 1
ATOM 869 C CA . VAL A 1 107 ? -5.782 1.681 10.839 1.00 98.31 107 VAL A CA 1
ATOM 870 C C . VAL A 1 107 ? -6.937 2.587 10.438 1.00 98.31 107 VAL A C 1
ATOM 872 O O . VAL A 1 107 ? -7.375 2.553 9.291 1.00 98.31 107 VAL A O 1
ATOM 875 N N . ASP A 1 108 ? -7.399 3.418 11.371 1.00 97.69 108 ASP A N 1
ATOM 876 C CA . ASP A 1 108 ? -8.335 4.511 11.100 1.00 97.69 108 ASP A CA 1
ATOM 877 C C . ASP A 1 108 ? -7.557 5.765 10.675 1.00 97.69 108 ASP A C 1
ATOM 879 O O . ASP A 1 108 ? -6.870 6.394 11.486 1.00 97.69 108 ASP A O 1
ATOM 883 N N . THR A 1 109 ? -7.659 6.144 9.400 1.00 95.50 109 THR A N 1
ATOM 884 C CA . THR A 1 109 ? -6.942 7.308 8.850 1.00 95.50 109 THR A CA 1
ATOM 885 C C . THR A 1 109 ? -7.343 8.630 9.511 1.00 95.50 109 THR A C 1
ATOM 887 O O . THR A 1 109 ? -6.543 9.566 9.552 1.00 95.50 109 THR A O 1
ATOM 890 N N . THR A 1 110 ? -8.539 8.714 10.107 1.00 93.75 110 THR A N 1
ATOM 891 C CA . THR A 1 110 ? -8.991 9.922 10.822 1.00 93.75 110 THR A CA 1
ATOM 892 C C . THR A 1 110 ? -8.226 10.166 12.120 1.00 93.75 110 THR A C 1
ATOM 894 O O . THR A 1 110 ? -8.137 11.310 12.560 1.00 93.75 110 THR A O 1
ATOM 897 N N . LYS A 1 111 ? -7.623 9.121 12.703 1.00 94.25 111 LYS A N 1
ATOM 898 C CA . LYS A 1 111 ? -6.830 9.204 13.940 1.00 94.25 111 LYS A CA 1
ATOM 899 C C . LYS A 1 111 ? -5.340 9.442 13.694 1.00 94.25 111 LYS A C 1
ATOM 901 O O . LYS A 1 111 ? -4.580 9.587 14.652 1.00 94.25 111 LYS A O 1
ATOM 906 N N . VAL A 1 112 ? -4.905 9.472 12.432 1.00 91.94 112 VAL A N 1
ATOM 907 C CA . VAL A 1 112 ? -3.511 9.753 12.082 1.00 91.94 112 VAL A CA 1
ATOM 908 C C . VAL A 1 112 ? -3.159 11.179 12.485 1.00 91.94 112 VAL A C 1
ATOM 910 O O . VAL A 1 112 ? -3.882 12.128 12.172 1.00 91.94 112 VAL A O 1
ATOM 913 N N . LYS A 1 113 ? -2.022 11.325 13.170 1.00 86.62 113 LYS A N 1
ATOM 914 C CA . LYS A 1 113 ? -1.551 12.621 13.654 1.00 86.62 113 LYS A CA 1
ATOM 915 C C . LYS A 1 113 ? -1.284 13.571 12.497 1.00 86.62 113 LYS A C 1
ATOM 917 O O . LYS A 1 113 ? -0.616 13.232 11.521 1.00 86.62 113 LYS A O 1
ATOM 922 N N . GLN A 1 114 ? -1.773 14.786 12.669 1.00 81.62 114 GLN A N 1
ATOM 923 C CA . GLN A 1 114 ? -1.386 15.914 11.852 1.00 81.62 114 GLN A CA 1
ATOM 924 C C . GLN A 1 114 ? 0.075 16.273 12.123 1.00 81.62 114 GLN A C 1
ATOM 926 O O . GLN A 1 114 ? 0.516 16.329 13.273 1.00 81.62 114 GLN A O 1
ATOM 931 N N . ILE A 1 115 ? 0.811 16.523 11.051 1.00 74.44 115 ILE A N 1
ATOM 932 C CA . ILE A 1 115 ? 2.165 17.048 11.065 1.00 74.44 115 ILE A CA 1
ATOM 933 C C . ILE A 1 115 ? 2.184 18.383 10.327 1.00 74.44 115 ILE A C 1
ATOM 935 O O . ILE A 1 115 ? 1.604 18.542 9.254 1.00 74.44 115 ILE A O 1
ATOM 939 N N . THR A 1 116 ? 2.856 19.365 10.917 1.00 63.19 116 THR A N 1
ATOM 940 C CA . THR A 1 116 ? 3.130 20.635 10.249 1.00 63.19 116 THR A CA 1
ATOM 941 C C . THR A 1 116 ? 4.410 20.465 9.448 1.00 63.19 116 THR A C 1
ATOM 943 O O . THR A 1 116 ? 5.507 20.473 10.006 1.00 63.19 116 THR A O 1
ATOM 946 N N . ALA A 1 117 ? 4.292 20.290 8.134 1.00 59.50 117 ALA A N 1
ATOM 947 C CA . ALA A 1 117 ? 5.474 20.247 7.290 1.00 59.50 117 ALA A CA 1
ATOM 948 C C . ALA A 1 117 ? 6.054 21.666 7.179 1.00 59.50 117 ALA A C 1
ATOM 950 O O . ALA A 1 117 ? 5.379 22.572 6.704 1.00 59.50 117 ALA A O 1
ATOM 951 N N . LYS A 1 118 ? 7.311 21.883 7.593 1.00 56.06 118 LYS A N 1
ATOM 952 C CA . LYS A 1 118 ? 7.955 23.220 7.566 1.00 56.06 118 LYS A CA 1
ATOM 953 C C . LYS A 1 118 ? 7.961 23.872 6.174 1.00 56.06 118 LYS A C 1
ATOM 955 O O . LYS A 1 118 ? 8.040 25.090 6.072 1.00 56.06 118 LYS A O 1
ATOM 960 N N . TRP A 1 119 ? 7.903 23.060 5.118 1.00 56.06 119 TRP A N 1
ATOM 961 C CA . TRP A 1 119 ? 7.881 23.490 3.719 1.00 56.06 119 TRP A CA 1
ATOM 962 C C . TRP A 1 119 ? 6.467 23.740 3.172 1.00 56.06 119 TRP A C 1
ATOM 964 O O . TRP A 1 119 ? 6.334 24.366 2.124 1.00 56.06 119 TRP A O 1
ATOM 974 N N . ALA A 1 120 ? 5.421 23.283 3.866 1.00 53.34 120 ALA A N 1
ATOM 975 C CA . ALA A 1 120 ? 4.033 23.558 3.522 1.00 53.34 120 ALA A CA 1
ATOM 976 C C . ALA A 1 120 ? 3.518 24.640 4.476 1.00 53.34 120 ALA A C 1
ATOM 978 O O . ALA A 1 120 ? 3.283 24.395 5.658 1.00 53.34 120 ALA A O 1
ATOM 979 N N . SER A 1 121 ? 3.386 25.868 3.980 1.00 47.16 121 SER A N 1
ATOM 980 C CA . SER A 1 121 ? 2.899 27.009 4.755 1.00 47.16 121 SER A CA 1
ATOM 981 C C . SER A 1 121 ? 1.491 26.739 5.306 1.00 47.16 121 SER A C 1
ATOM 983 O O . SER A 1 121 ? 0.500 26.945 4.609 1.00 47.16 121 SER A O 1
ATOM 985 N N . GLY A 1 122 ? 1.405 26.268 6.553 1.00 51.03 122 GLY A N 1
ATOM 986 C CA . GLY A 1 122 ? 0.149 26.121 7.293 1.00 51.03 122 GLY A CA 1
ATOM 987 C C . GLY A 1 122 ? -0.786 25.012 6.805 1.00 51.03 122 GLY A C 1
ATOM 988 O O . GLY A 1 122 ? -1.977 25.086 7.078 1.00 51.03 122 GLY A O 1
ATOM 989 N N . SER A 1 123 ? -0.290 24.013 6.069 1.00 56.28 123 SER A N 1
ATOM 990 C CA . SER A 1 123 ? -1.126 22.905 5.587 1.00 56.28 123 SER A CA 1
ATOM 991 C C . SER A 1 123 ? -1.131 21.740 6.579 1.00 56.28 123 SER A C 1
ATOM 993 O O . SER A 1 123 ? -0.072 21.236 6.958 1.00 56.28 123 SER A O 1
ATOM 995 N N . ASP A 1 124 ? -2.327 21.294 6.963 1.00 66.00 124 ASP A N 1
ATOM 996 C CA . ASP A 1 124 ? -2.570 20.131 7.819 1.00 66.00 124 ASP A CA 1
ATOM 997 C C . ASP A 1 124 ? -2.195 18.843 7.078 1.00 66.00 124 ASP A C 1
ATOM 999 O O . ASP A 1 124 ? -3.020 18.202 6.426 1.00 66.00 124 ASP A O 1
ATOM 1003 N N . PHE A 1 125 ? -0.923 18.461 7.137 1.00 79.44 125 PHE A N 1
ATOM 1004 C CA . PHE A 1 125 ? -0.443 17.274 6.449 1.00 79.44 125 PHE A CA 1
ATOM 1005 C C . PHE A 1 125 ? -0.573 16.052 7.356 1.00 79.44 125 PHE A C 1
ATOM 1007 O O . PHE A 1 125 ? -0.273 16.103 8.546 1.00 79.44 125 PHE A O 1
ATOM 1014 N N . ARG A 1 126 ? -1.022 14.923 6.811 1.00 89.38 126 ARG A N 1
ATOM 1015 C CA . ARG A 1 126 ? -1.096 13.643 7.528 1.00 89.38 126 ARG A CA 1
ATOM 1016 C C . ARG A 1 126 ? -0.451 12.574 6.668 1.00 89.38 126 ARG A C 1
ATOM 1018 O O . ARG A 1 126 ? -0.781 12.466 5.487 1.00 89.38 126 ARG A O 1
ATOM 1025 N N . ILE A 1 127 ? 0.450 11.789 7.253 1.00 93.38 127 ILE A N 1
ATOM 1026 C CA . ILE A 1 127 ? 1.121 10.698 6.539 1.00 93.38 127 ILE A CA 1
ATOM 1027 C C . ILE A 1 127 ? 0.096 9.605 6.240 1.00 93.38 127 ILE A C 1
ATOM 1029 O O . ILE A 1 127 ? -0.606 9.139 7.134 1.00 93.38 127 ILE A O 1
ATOM 1033 N N . HIS A 1 128 ? 0.017 9.165 4.990 1.00 95.81 128 HIS A N 1
ATOM 1034 C CA . HIS A 1 128 ? -0.877 8.069 4.636 1.00 95.81 128 HIS A CA 1
ATOM 1035 C C . HIS A 1 128 ? -0.307 6.734 5.150 1.00 95.81 128 HIS A C 1
ATOM 1037 O O . HIS A 1 128 ? 0.8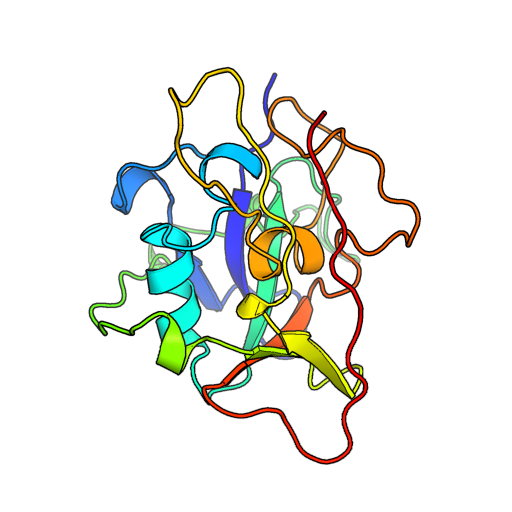39 6.410 4.827 1.00 95.81 128 HIS A O 1
ATOM 1043 N N . PRO A 1 129 ? -1.070 5.908 5.894 1.00 97.38 129 PRO A N 1
ATOM 1044 C CA . PRO A 1 129 ? -0.550 4.654 6.441 1.00 97.38 129 PRO A CA 1
ATOM 1045 C C . PRO A 1 129 ? -0.249 3.603 5.368 1.00 97.38 129 PRO A C 1
ATOM 1047 O O . PRO A 1 129 ? 0.751 2.896 5.462 1.00 97.38 129 PRO A O 1
ATOM 1050 N N . LEU A 1 130 ? -1.091 3.512 4.332 1.00 98.44 130 LEU A N 1
ATOM 1051 C CA . LEU A 1 130 ? -0.990 2.492 3.282 1.00 98.44 130 LEU A CA 1
ATOM 1052 C C . LEU A 1 130 ? 0.417 2.366 2.644 1.00 98.44 130 LEU A C 1
ATOM 1054 O O . LEU A 1 130 ? 0.958 1.256 2.695 1.00 98.44 130 LEU A O 1
ATOM 1058 N N . PRO A 1 131 ? 1.058 3.427 2.105 1.00 98.25 131 PRO A N 1
ATOM 1059 C CA . PRO A 1 131 ? 2.410 3.306 1.554 1.00 98.25 131 PRO A CA 1
ATOM 1060 C C . PRO A 1 131 ? 3.444 2.828 2.577 1.00 98.25 131 PRO A C 1
ATOM 1062 O O . PRO A 1 131 ? 4.200 1.899 2.302 1.00 98.25 131 PRO A O 1
ATOM 1065 N N . LEU A 1 132 ? 3.446 3.407 3.781 1.00 97.75 132 LEU A N 1
ATOM 1066 C CA . LEU A 1 132 ? 4.460 3.136 4.805 1.00 97.75 132 LEU A CA 1
ATOM 1067 C C . LEU A 1 132 ? 4.333 1.726 5.376 1.00 97.75 132 LEU A C 1
ATOM 1069 O O . LEU A 1 132 ? 5.333 1.027 5.526 1.00 97.75 132 LEU A O 1
ATOM 1073 N N . LEU A 1 133 ? 3.113 1.270 5.657 1.00 98.44 133 LEU A N 1
ATOM 1074 C CA . LEU A 1 133 ? 2.874 -0.074 6.179 1.00 98.44 133 LEU A CA 1
ATOM 1075 C C . LEU A 1 133 ? 3.197 -1.151 5.139 1.00 98.44 133 LEU A C 1
ATOM 1077 O O . LEU A 1 133 ? 3.617 -2.246 5.509 1.00 98.44 133 LEU A O 1
ATOM 1081 N N . THR A 1 134 ? 3.023 -0.862 3.846 1.00 98.69 134 THR A N 1
ATOM 1082 C CA . THR A 1 134 ? 3.172 -1.859 2.771 1.00 98.69 134 THR A CA 1
ATOM 1083 C C . THR A 1 134 ? 4.480 -1.762 1.988 1.00 98.69 134 THR A C 1
ATOM 1085 O O . THR A 1 134 ? 4.665 -2.533 1.043 1.00 98.69 134 THR A O 1
ATOM 1088 N N . CYS A 1 135 ? 5.391 -0.857 2.352 1.00 98.00 135 CYS A N 1
ATOM 1089 C CA . CYS A 1 135 ? 6.628 -0.652 1.606 1.00 98.00 135 CYS A CA 1
ATOM 1090 C C . CYS A 1 135 ? 7.664 -1.775 1.777 1.00 98.00 135 CYS A C 1
ATOM 1092 O O . CYS A 1 135 ? 7.742 -2.446 2.804 1.00 98.00 135 CYS A O 1
ATOM 1094 N N . GLU A 1 136 ? 8.504 -1.948 0.759 1.00 97.12 136 GLU A N 1
ATOM 1095 C CA . GLU A 1 136 ? 9.737 -2.730 0.831 1.00 97.12 136 GLU A CA 1
ATOM 1096 C C . GLU A 1 136 ? 10.931 -1.845 0.489 1.00 97.12 136 GLU A C 1
ATOM 1098 O O . GLU A 1 136 ? 10.888 -1.093 -0.482 1.00 97.12 136 GLU A O 1
ATOM 1103 N N . GLY A 1 137 ? 12.007 -1.984 1.264 1.00 93.56 137 GLY A N 1
ATOM 1104 C CA . GLY A 1 137 ? 13.253 -1.254 1.047 1.00 93.56 137 GLY A CA 1
ATOM 1105 C C . GLY A 1 137 ? 13.318 0.129 1.698 1.00 93.56 137 GLY A C 1
ATOM 1106 O O . GLY A 1 137 ? 14.277 0.838 1.437 1.00 93.56 137 GLY A O 1
ATOM 1107 N N . CYS A 1 138 ? 12.343 0.534 2.518 1.00 93.38 138 CYS A N 1
ATOM 1108 C CA . CYS A 1 138 ? 12.403 1.825 3.213 1.00 93.38 138 CYS A CA 1
ATOM 1109 C C . CYS A 1 138 ? 13.634 1.927 4.126 1.00 93.38 138 CYS A C 1
ATOM 1111 O O . CYS A 1 138 ? 13.941 0.997 4.873 1.00 93.38 138 CYS A O 1
ATOM 1113 N N . GLY A 1 139 ? 14.314 3.072 4.063 1.00 89.31 139 GLY A N 1
ATOM 1114 C CA . GLY A 1 139 ? 15.543 3.389 4.787 1.00 89.31 139 GLY A CA 1
ATOM 1115 C C . GLY A 1 139 ? 16.826 3.174 3.975 1.00 89.31 139 GLY A C 1
ATOM 1116 O O . GLY A 1 139 ? 17.910 3.305 4.539 1.00 89.31 139 GLY A O 1
ATOM 1117 N N . GLN A 1 140 ? 16.736 2.840 2.682 1.00 87.81 140 GLN A N 1
ATOM 1118 C CA . GLN A 1 140 ? 17.906 2.553 1.839 1.00 87.81 140 GLN A CA 1
ATOM 1119 C C . GLN A 1 140 ? 18.238 3.677 0.846 1.00 87.81 140 GLN A C 1
ATOM 1121 O O . GLN A 1 140 ? 19.320 3.668 0.256 1.00 87.81 140 GLN A O 1
ATOM 1126 N N . GLY A 1 141 ? 17.362 4.672 0.672 1.00 87.19 141 GLY A N 1
ATOM 1127 C CA . GLY A 1 141 ? 17.621 5.806 -0.214 1.00 87.19 141 GLY A CA 1
ATOM 1128 C C . GLY A 1 141 ? 17.055 7.128 0.291 1.00 87.19 141 GLY A C 1
ATOM 1129 O O . GLY A 1 141 ? 16.225 7.194 1.191 1.00 87.19 141 GLY A O 1
ATOM 1130 N N . GLY A 1 142 ? 17.513 8.230 -0.308 1.00 85.25 142 GLY A N 1
ATOM 1131 C CA . GLY A 1 142 ? 16.926 9.544 -0.029 1.00 85.25 142 GLY A CA 1
ATOM 1132 C C . GLY A 1 142 ? 15.438 9.586 -0.401 1.00 85.25 142 GLY A C 1
ATOM 1133 O O . GLY A 1 142 ? 15.054 8.993 -1.409 1.00 85.25 142 GLY A O 1
ATOM 1134 N N . GLY A 1 143 ? 14.632 10.314 0.382 1.00 85.00 143 GLY A N 1
ATOM 1135 C CA . GLY A 1 143 ? 13.171 10.441 0.224 1.00 85.00 143 GLY A CA 1
ATOM 1136 C C . GLY A 1 143 ? 12.339 9.297 0.816 1.00 85.00 143 GLY A C 1
ATOM 1137 O O . GLY A 1 143 ? 11.118 9.287 0.648 1.00 85.00 143 GLY A O 1
ATOM 1138 N N . ASP A 1 144 ? 12.995 8.361 1.500 1.00 91.31 144 ASP A N 1
ATOM 1139 C CA . ASP A 1 144 ? 12.362 7.443 2.444 1.00 91.31 144 ASP A CA 1
ATOM 1140 C C . ASP A 1 144 ? 11.970 8.169 3.735 1.00 91.31 144 ASP A C 1
ATOM 1142 O O . ASP A 1 144 ? 12.406 9.292 3.992 1.00 91.31 144 ASP A O 1
ATOM 1146 N N . TYR A 1 145 ? 11.172 7.504 4.566 1.00 90.75 145 TYR A N 1
ATOM 1147 C CA . TYR A 1 145 ? 10.878 7.992 5.906 1.00 90.75 145 TYR A CA 1
ATOM 1148 C C . TYR A 1 145 ? 12.080 7.778 6.831 1.00 90.75 145 TYR A C 1
ATOM 1150 O O . TYR A 1 145 ? 12.543 6.649 7.009 1.00 90.75 145 TYR A O 1
ATOM 1158 N N . PHE A 1 146 ? 12.546 8.860 7.457 1.00 87.88 146 PHE A N 1
ATOM 1159 C CA . PHE A 1 146 ? 13.654 8.849 8.427 1.00 87.88 146 PHE A CA 1
ATOM 1160 C C . PHE A 1 146 ? 13.238 9.302 9.835 1.00 87.88 146 PHE A C 1
ATOM 1162 O O . PHE A 1 146 ? 14.087 9.443 10.719 1.00 87.88 146 PHE A O 1
ATOM 1169 N N . GLY A 1 147 ? 11.940 9.527 10.059 1.00 86.88 147 GLY A N 1
ATOM 1170 C CA . GLY A 1 147 ? 11.397 9.821 11.381 1.00 86.88 147 GLY A CA 1
ATOM 1171 C C . GLY A 1 147 ? 11.503 8.631 12.343 1.00 86.88 147 GLY A C 1
ATOM 1172 O O . GLY A 1 147 ? 11.930 7.528 11.993 1.00 86.88 147 GLY A O 1
ATOM 1173 N N . LYS A 1 148 ? 11.085 8.831 13.596 1.00 88.44 148 LYS A N 1
ATOM 1174 C CA . LYS A 1 148 ? 11.097 7.751 14.595 1.00 88.44 148 LYS A CA 1
ATOM 1175 C C . LYS A 1 148 ? 9.961 6.770 14.307 1.00 88.44 148 LYS A C 1
ATOM 1177 O O . LYS A 1 148 ? 8.804 7.167 14.232 1.00 88.44 148 LYS A O 1
ATOM 1182 N N . ASP A 1 149 ? 10.284 5.484 14.217 1.00 90.88 149 ASP A N 1
ATOM 1183 C CA . ASP A 1 149 ? 9.310 4.386 14.171 1.00 90.88 149 ASP A CA 1
ATOM 1184 C C . ASP A 1 149 ? 9.430 3.540 15.447 1.00 90.88 149 ASP A C 1
ATOM 1186 O O . ASP A 1 149 ? 10.097 2.504 15.488 1.00 90.88 149 ASP A O 1
ATOM 1190 N N . LYS A 1 150 ? 8.824 4.022 16.541 1.00 87.44 150 LYS A N 1
ATOM 1191 C CA . LYS A 1 150 ? 8.901 3.365 17.861 1.00 87.44 150 LYS A CA 1
ATOM 1192 C C . LYS A 1 150 ? 8.277 1.970 17.850 1.00 87.44 150 LYS A C 1
ATOM 1194 O O . LYS A 1 150 ? 8.766 1.073 18.533 1.00 87.44 150 LYS A O 1
ATOM 1199 N N . ASN A 1 151 ? 7.206 1.812 17.077 1.00 89.81 151 ASN A N 1
ATOM 1200 C CA . ASN A 1 151 ? 6.407 0.593 17.013 1.00 89.81 151 ASN A CA 1
ATOM 1201 C C . ASN A 1 151 ? 6.890 -0.375 15.920 1.00 89.81 151 ASN A C 1
ATOM 1203 O O . ASN A 1 151 ? 6.366 -1.484 15.828 1.00 89.81 151 ASN A O 1
ATOM 1207 N N . LYS A 1 152 ? 7.907 0.013 15.135 1.00 93.56 152 LYS A N 1
ATOM 1208 C CA . LYS A 1 152 ? 8.500 -0.774 14.044 1.00 93.56 152 LYS A CA 1
ATOM 1209 C C . LYS A 1 152 ? 7.447 -1.247 13.039 1.00 93.56 152 LYS A C 1
ATOM 1211 O O . LYS A 1 152 ? 7.436 -2.419 12.668 1.00 93.56 152 LYS A O 1
ATOM 1216 N N . ILE A 1 153 ? 6.524 -0.362 12.660 1.00 95.44 153 ILE A N 1
ATOM 1217 C CA . ILE A 1 153 ? 5.371 -0.696 11.809 1.00 95.44 153 ILE A CA 1
ATOM 1218 C C . ILE A 1 153 ? 5.669 -0.590 10.311 1.00 95.44 153 ILE A C 1
ATOM 1220 O O . ILE A 1 153 ? 4.953 -1.203 9.511 1.00 95.44 153 ILE A O 1
ATOM 1224 N N . ILE A 1 154 ? 6.721 0.134 9.918 1.00 96.88 154 ILE A N 1
ATOM 1225 C CA . ILE A 1 154 ? 7.079 0.353 8.511 1.00 96.88 154 ILE A CA 1
ATOM 1226 C C . ILE A 1 154 ? 7.355 -0.982 7.808 1.00 96.88 154 ILE A C 1
ATOM 1228 O O . ILE A 1 154 ? 8.094 -1.834 8.298 1.00 96.88 154 ILE A O 1
ATOM 1232 N N . GLY A 1 155 ? 6.712 -1.182 6.658 1.00 97.75 155 GLY A N 1
ATOM 1233 C CA . GLY A 1 155 ? 6.835 -2.378 5.823 1.00 97.75 155 GLY A CA 1
ATOM 1234 C C . GLY A 1 155 ? 6.259 -3.663 6.428 1.00 97.75 155 GLY A C 1
ATOM 1235 O O . GLY A 1 155 ? 6.266 -4.711 5.780 1.00 97.75 155 GLY A O 1
ATOM 1236 N N . THR A 1 156 ? 5.710 -3.630 7.648 1.00 98.06 156 THR A N 1
ATOM 1237 C CA . THR A 1 156 ? 5.221 -4.846 8.318 1.00 98.06 156 THR A CA 1
ATOM 1238 C C . THR A 1 156 ? 4.013 -5.479 7.630 1.00 98.06 156 THR A C 1
ATOM 1240 O O . THR A 1 156 ? 3.716 -6.652 7.879 1.00 98.06 156 THR A O 1
ATOM 1243 N N . TRP A 1 157 ? 3.302 -4.730 6.788 1.00 98.56 157 TRP A N 1
ATOM 1244 C CA . TRP A 1 157 ? 2.163 -5.184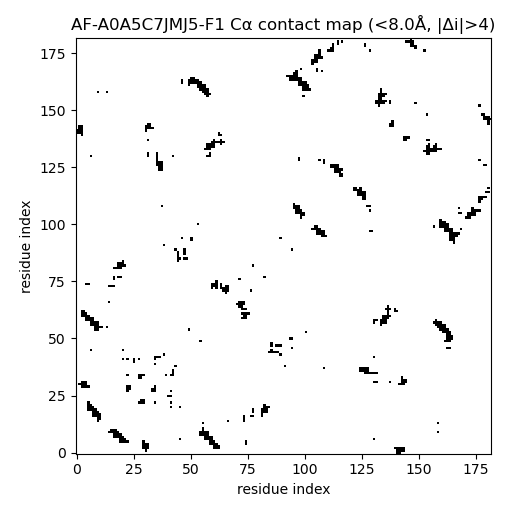 5.990 1.00 98.56 157 TRP A CA 1
ATOM 1245 C C . TRP A 1 157 ? 2.535 -5.448 4.523 1.00 98.56 157 TRP A C 1
ATOM 1247 O O . TRP A 1 157 ? 1.662 -5.777 3.719 1.00 98.56 157 TRP A O 1
ATOM 1257 N N . ALA A 1 158 ? 3.814 -5.367 4.143 1.00 98.38 158 ALA A N 1
ATOM 1258 C CA . ALA A 1 158 ? 4.243 -5.683 2.784 1.00 98.38 158 ALA A CA 1
ATOM 1259 C C . ALA A 1 158 ? 3.795 -7.097 2.366 1.00 98.38 158 ALA A C 1
ATOM 1261 O O . ALA A 1 158 ? 3.937 -8.080 3.102 1.00 98.38 158 ALA A O 1
ATOM 1262 N N . ARG A 1 159 ? 3.224 -7.216 1.160 1.00 98.25 159 ARG A N 1
ATOM 1263 C CA . ARG A 1 159 ? 2.700 -8.469 0.577 1.00 98.25 159 ARG A CA 1
ATOM 1264 C C . ARG A 1 159 ? 1.611 -9.154 1.415 1.00 98.25 159 ARG A C 1
ATOM 1266 O O . ARG A 1 159 ? 1.452 -10.384 1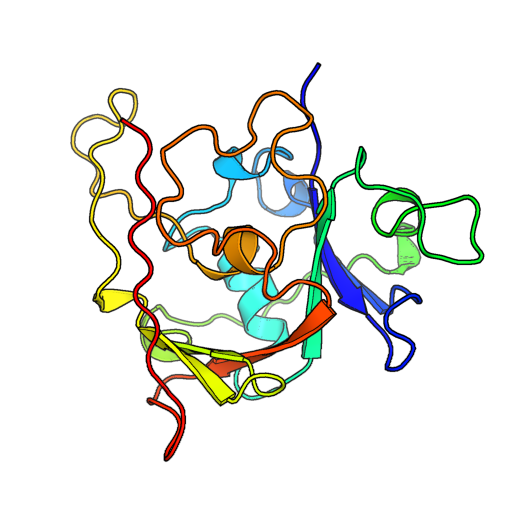.355 1.00 98.25 159 ARG A O 1
ATOM 1273 N N . ASN A 1 160 ? 0.902 -8.395 2.243 1.00 98.75 160 ASN A N 1
ATOM 1274 C CA . ASN A 1 160 ? -0.283 -8.866 2.959 1.00 98.75 160 ASN A CA 1
ATOM 1275 C C . ASN A 1 160 ? -1.531 -8.614 2.102 1.00 98.75 160 ASN A C 1
ATOM 1277 O O . ASN A 1 160 ? -1.470 -7.893 1.109 1.00 98.75 160 ASN A O 1
ATOM 1281 N N . LEU A 1 161 ? -2.638 -9.258 2.467 1.00 98.75 161 LEU A N 1
ATOM 1282 C CA . LEU A 1 161 ? -3.947 -9.047 1.854 1.00 98.75 161 LEU A CA 1
ATOM 1283 C C . LEU A 1 161 ? -4.589 -7.788 2.460 1.00 98.75 161 LEU A C 1
ATOM 1285 O O . LEU A 1 161 ? -4.976 -7.823 3.629 1.00 98.75 161 LEU A O 1
ATOM 1289 N N . ILE A 1 162 ? -4.651 -6.703 1.688 1.00 98.88 162 ILE A N 1
ATOM 1290 C CA . ILE A 1 162 ? -5.052 -5.358 2.115 1.00 98.88 162 ILE A CA 1
ATOM 1291 C C . ILE A 1 162 ? -6.289 -4.893 1.342 1.00 98.88 162 ILE A C 1
ATOM 1293 O O . ILE A 1 162 ? -6.351 -5.095 0.128 1.00 98.88 162 ILE A O 1
ATOM 1297 N N . SER A 1 163 ? -7.227 -4.246 2.029 1.00 98.75 163 SER A N 1
ATOM 1298 C CA . SER A 1 163 ? -8.297 -3.443 1.426 1.00 98.75 163 SER A CA 1
ATOM 1299 C C . SER A 1 163 ? -8.342 -2.052 2.057 1.00 98.75 163 SER A C 1
ATOM 1301 O O . SER A 1 163 ? -7.653 -1.774 3.049 1.00 98.75 163 SER A O 1
ATOM 1303 N N . VAL A 1 164 ? -9.162 -1.184 1.472 1.00 98.62 164 VAL A N 1
ATOM 1304 C CA . VAL A 1 164 ? -9.686 -0.008 2.167 1.00 98.62 164 VAL A CA 1
ATOM 1305 C C . VAL A 1 164 ? -11.199 -0.111 2.284 1.00 98.62 164 VAL A C 1
ATOM 1307 O O . VAL A 1 164 ? -11.856 -0.635 1.382 1.00 98.62 164 VAL A O 1
ATOM 1310 N N . GLU A 1 165 ? -11.732 0.347 3.411 1.00 98.50 165 GLU A N 1
ATOM 1311 C CA . GLU A 1 165 ? -13.138 0.187 3.783 1.00 98.50 165 GLU A CA 1
ATOM 1312 C C . GLU A 1 165 ? -13.709 1.499 4.353 1.00 98.50 165 GLU A C 1
ATOM 1314 O O . GLU A 1 165 ? -12.982 2.240 5.032 1.00 98.50 165 GLU A O 1
ATOM 1319 N N . PRO A 1 166 ? -15.016 1.764 4.160 1.00 98.06 166 PRO A N 1
ATOM 1320 C CA . PRO A 1 166 ? -15.686 2.924 4.748 1.00 98.06 166 PRO A CA 1
ATOM 1321 C C . PRO A 1 166 ? -16.002 2.724 6.236 1.00 98.06 166 PRO A C 1
ATOM 1323 O O . PRO A 1 166 ? -16.094 3.685 7.003 1.00 98.06 166 PRO A O 1
ATOM 1326 N N . GLU A 1 167 ? -16.142 1.466 6.660 1.00 97.94 167 GLU A N 1
ATOM 1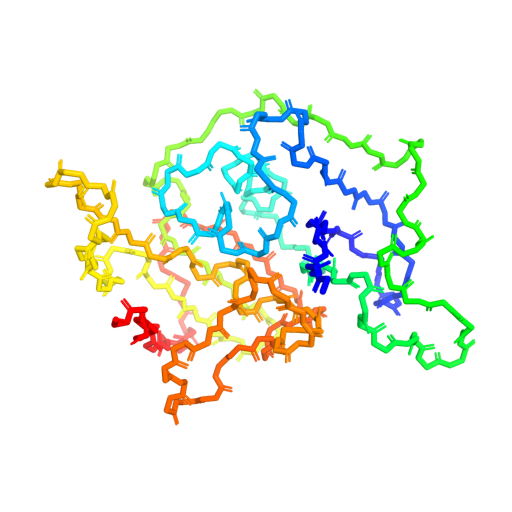327 C CA . GLU A 1 167 ? -16.495 1.064 8.019 1.00 97.94 167 GLU A CA 1
ATOM 1328 C C . GLU A 1 167 ? -15.401 0.201 8.652 1.00 97.94 167 GLU A C 1
ATOM 1330 O O . GLU A 1 167 ? -14.658 -0.513 7.975 1.00 97.94 167 GLU A O 1
ATOM 1335 N N . ALA A 1 168 ? -15.303 0.261 9.982 1.00 97.25 168 ALA A N 1
ATOM 1336 C CA . ALA A 1 168 ? -14.319 -0.518 10.715 1.00 97.25 168 ALA A CA 1
ATOM 1337 C C . ALA A 1 168 ? -14.647 -2.023 10.622 1.00 97.25 168 ALA A C 1
ATOM 1339 O O . ALA A 1 168 ? -15.783 -2.423 10.896 1.00 97.25 168 ALA A O 1
ATOM 1340 N N . PRO A 1 169 ? -13.668 -2.887 10.308 1.00 97.25 169 PRO A N 1
ATOM 1341 C CA . PRO A 1 169 ? -13.906 -4.323 10.214 1.00 97.25 169 PRO A CA 1
ATOM 1342 C C . PRO A 1 169 ? -14.196 -4.952 11.588 1.00 97.25 169 PRO A C 1
ATOM 1344 O O . PRO A 1 169 ? -13.438 -4.793 12.549 1.00 97.25 169 PRO A O 1
ATOM 1347 N N . ILE A 1 170 ? -15.279 -5.732 11.677 1.00 97.12 170 ILE A N 1
ATOM 1348 C CA . ILE A 1 170 ? -15.702 -6.401 12.917 1.00 97.12 170 ILE A CA 1
ATOM 1349 C C . ILE A 1 170 ? -14.679 -7.467 13.336 1.00 97.12 170 ILE A C 1
ATOM 1351 O O . ILE A 1 170 ? -14.316 -8.349 12.557 1.00 97.12 170 ILE A O 1
ATOM 1355 N N . GLY A 1 171 ? -14.256 -7.425 14.603 1.00 97.31 171 GLY A N 1
ATOM 1356 C CA . GLY A 1 171 ? -13.369 -8.431 15.199 1.00 97.31 171 GLY A CA 1
ATOM 1357 C C . GLY A 1 171 ? -11.893 -8.298 14.812 1.00 97.31 171 GLY A C 1
ATOM 1358 O O . GLY A 1 171 ? -11.112 -9.212 15.077 1.00 97.31 171 GLY A O 1
ATOM 1359 N N . TYR A 1 172 ? -11.505 -7.188 14.180 1.00 98.44 172 TYR A N 1
ATOM 1360 C CA . TYR A 1 172 ? -10.115 -6.872 13.862 1.00 98.44 172 TYR A CA 1
ATOM 1361 C C . TYR A 1 172 ? -9.535 -5.962 14.942 1.00 98.44 172 TYR A C 1
ATOM 1363 O O . TYR A 1 172 ? -10.250 -5.213 15.609 1.00 98.44 172 TYR A O 1
ATOM 1371 N N . LYS A 1 173 ? -8.216 -6.019 15.113 1.00 98.12 173 LYS A N 1
ATOM 1372 C CA . LYS A 1 173 ? -7.499 -5.165 16.054 1.00 98.12 173 LYS A CA 1
ATOM 1373 C C . LYS A 1 173 ? -7.142 -3.836 15.392 1.00 98.12 173 LYS A C 1
ATOM 1375 O O . LYS A 1 173 ? -6.449 -3.816 14.379 1.00 98.12 173 LYS A O 1
ATOM 1380 N N . GLU A 1 174 ? -7.530 -2.728 16.006 1.00 97.75 174 GLU A N 1
ATOM 1381 C CA . GLU A 1 174 ? -6.996 -1.425 15.618 1.00 97.75 174 GLU A CA 1
ATOM 1382 C C . GLU A 1 174 ? -5.520 -1.317 16.033 1.00 97.75 174 GLU A C 1
ATOM 1384 O O . GLU A 1 174 ? -5.165 -1.626 17.176 1.00 97.75 174 GLU A O 1
ATOM 1389 N N . ILE A 1 175 ? -4.655 -0.875 15.121 1.00 96.19 175 ILE A N 1
ATOM 1390 C CA . ILE A 1 175 ? -3.269 -0.518 15.439 1.00 96.19 175 ILE A CA 1
ATOM 1391 C C . ILE A 1 175 ? -3.079 0.995 15.334 1.00 96.19 175 ILE A C 1
ATOM 1393 O O . ILE A 1 175 ? -3.649 1.658 14.470 1.00 96.19 175 ILE A O 1
ATOM 1397 N N . SER A 1 176 ? -2.253 1.546 16.222 1.00 93.25 176 SER A N 1
ATOM 1398 C CA . SER A 1 176 ? -1.910 2.967 16.194 1.00 93.25 176 SER A CA 1
ATOM 1399 C C . SER A 1 176 ? -0.893 3.240 15.088 1.00 93.25 176 SER A C 1
ATOM 1401 O O . SER A 1 176 ? 0.162 2.607 15.052 1.00 93.25 176 SER A O 1
ATOM 1403 N N . PHE A 1 177 ? -1.185 4.216 14.230 1.00 94.31 177 PHE A N 1
ATOM 1404 C CA . PHE A 1 177 ? -0.237 4.759 13.262 1.00 94.31 177 PHE A CA 1
ATOM 1405 C C . PHE A 1 177 ? 0.231 6.139 13.739 1.00 94.31 177 PHE A C 1
ATOM 1407 O O . PHE A 1 177 ? -0.489 7.130 13.622 1.00 94.31 177 PHE A O 1
ATOM 1414 N N . ASP A 1 178 ? 1.420 6.190 14.339 1.00 89.62 178 ASP A N 1
ATOM 1415 C CA . ASP A 1 178 ? 1.948 7.359 15.051 1.00 89.62 178 ASP A CA 1
ATOM 1416 C C . 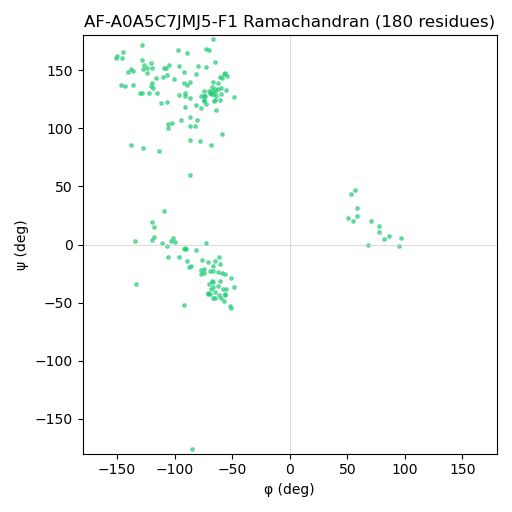ASP A 1 178 ? 3.259 7.913 14.470 1.00 89.62 178 ASP A C 1
ATOM 1418 O O . ASP A 1 178 ? 3.957 8.659 15.160 1.00 89.62 178 ASP A O 1
ATOM 1422 N N . LEU A 1 179 ? 3.567 7.574 13.212 1.00 89.69 179 LEU A N 1
ATOM 1423 C CA . LEU A 1 179 ? 4.731 8.088 12.486 1.00 89.69 179 LEU A CA 1
ATOM 1424 C C . LEU A 1 179 ? 4.659 9.613 12.314 1.00 89.69 179 LEU A C 1
ATOM 1426 O O . LEU A 1 179 ? 3.601 10.169 12.009 1.00 89.69 179 LEU A O 1
ATOM 1430 N N . ASN A 1 180 ? 5.801 10.276 12.488 1.00 82.12 180 ASN A N 1
ATOM 1431 C CA . ASN A 1 180 ? 5.988 11.709 12.321 1.00 82.12 180 ASN A CA 1
ATOM 1432 C C . ASN A 1 180 ? 7.367 12.031 11.711 1.00 82.12 180 ASN A C 1
ATOM 1434 O O . ASN A 1 180 ? 8.391 11.486 12.117 1.00 82.12 180 ASN A O 1
ATOM 1438 N N . GLU A 1 181 ? 7.405 12.951 10.748 1.00 68.81 181 GLU A N 1
ATOM 1439 C CA . GLU A 1 181 ? 8.657 13.586 10.318 1.00 68.81 181 GLU A CA 1
ATOM 1440 C C . GLU A 1 181 ? 8.815 14.900 11.103 1.00 68.81 181 GLU A C 1
ATOM 1442 O O . GLU A 1 181 ? 8.043 15.835 10.898 1.00 68.81 181 GLU A O 1
ATOM 1447 N N . GLU A 1 182 ? 9.738 14.929 12.073 1.00 58.41 182 GLU A N 1
ATOM 1448 C CA . GLU A 1 182 ? 10.109 16.121 12.875 1.00 58.41 182 GLU A CA 1
ATOM 1449 C C . GLU A 1 182 ? 11.086 17.054 12.123 1.00 58.41 182 GLU A C 1
ATOM 1451 O O . GLU A 1 182 ? 11.996 16.525 11.447 1.00 58.41 182 GLU A O 1
#